Protein AF-A0A3S1ZW08-F1 (afdb_monomer)

Sequence (256 aa):
LYRRLLVAVSGNRTIAATFAILFILAFLVIPIALAGTYAINEVREWVAWAIETNRHGAVTPHWIATMPVVGEWLNEQWTTNFGHPGGIGELIQLVSGANIGSIYRGVLAAGGSAFGLLLTLLFMMIALFFAYRDGEHFAGQVDRLGERILPARWERISRVVPATISSTVTGMTVIAIGEGLVLGIAYWLAGVPSPVTLGALTGVMALIPGGAPLSFTLVSIYLAASGSPMAGLALFLWGSVELFIVDKTLRPKLVG

Structure (mmCIF, N/CA/C/O backbone):
data_AF-A0A3S1ZW08-F1
#
_entry.id   AF-A0A3S1ZW08-F1
#
loop_
_atom_site.group_PDB
_atom_site.id
_atom_site.type_symbol
_atom_site.label_atom_id
_atom_site.label_alt_id
_atom_site.label_comp_id
_atom_site.label_asym_id
_atom_site.label_entity_id
_atom_site.label_seq_id
_atom_site.pdbx_PDB_ins_code
_atom_site.Cartn_x
_atom_site.Cartn_y
_atom_site.Cartn_z
_atom_site.occupancy
_atom_site.B_iso_or_equiv
_atom_site.auth_seq_id
_atom_site.auth_comp_id
_atom_site.auth_asym_id
_atom_site.auth_atom_id
_atom_site.pdbx_PDB_model_num
ATOM 1 N N . LEU A 1 1 ? -16.484 -8.507 12.497 1.00 59.38 1 LEU A N 1
ATOM 2 C CA . LEU A 1 1 ? -15.823 -9.834 12.449 1.00 59.38 1 LEU A CA 1
ATOM 3 C C . LEU A 1 1 ? -15.646 -10.453 13.844 1.00 59.38 1 LEU A C 1
ATOM 5 O O . LEU A 1 1 ? -16.227 -11.499 14.093 1.00 59.38 1 LEU A O 1
ATOM 9 N N . TYR A 1 2 ? -14.943 -9.785 14.772 1.00 55.59 2 TYR A N 1
ATOM 10 C CA . TYR A 1 2 ? -14.653 -10.282 16.132 1.00 55.59 2 TYR A CA 1
ATOM 11 C C . TYR A 1 2 ? -15.888 -10.753 16.926 1.00 55.59 2 TYR A C 1
ATOM 13 O O . TYR A 1 2 ? -15.899 -11.878 17.406 1.00 55.59 2 TYR A O 1
ATOM 21 N N . ARG A 1 3 ? -16.983 -9.974 16.981 1.00 59.75 3 ARG A N 1
ATOM 22 C CA . ARG A 1 3 ? -18.232 -10.412 17.648 1.00 59.75 3 ARG A CA 1
ATOM 23 C C . ARG A 1 3 ? -18.846 -11.684 17.042 1.00 59.75 3 ARG A C 1
ATOM 25 O O . ARG A 1 3 ? -19.391 -12.492 17.780 1.00 59.75 3 ARG A O 1
ATOM 32 N N . ARG A 1 4 ? -18.730 -11.895 15.722 1.00 61.28 4 ARG A N 1
ATOM 33 C CA . ARG A 1 4 ? -19.201 -13.130 15.061 1.00 61.28 4 ARG A CA 1
ATOM 34 C C . ARG A 1 4 ? -18.287 -14.320 15.384 1.00 61.28 4 ARG A C 1
ATOM 36 O O . ARG A 1 4 ? -18.792 -15.400 15.659 1.00 61.28 4 ARG A O 1
ATOM 43 N N . LEU A 1 5 ? -16.969 -14.102 15.427 1.00 58.94 5 LEU A N 1
ATOM 44 C CA . LEU A 1 5 ? -15.986 -15.093 15.891 1.00 58.94 5 LEU A CA 1
ATOM 45 C C . LEU A 1 5 ? -16.187 -15.459 17.369 1.00 58.94 5 LEU A C 1
ATOM 47 O O . LEU A 1 5 ? -16.081 -16.620 17.733 1.00 58.94 5 LEU A O 1
ATOM 51 N N . LEU A 1 6 ? -16.536 -14.496 18.220 1.00 63.28 6 LEU A N 1
ATOM 52 C CA . LEU A 1 6 ? -16.768 -14.718 19.648 1.00 63.28 6 LEU A CA 1
ATOM 53 C C . LEU A 1 6 ? -18.013 -15.580 19.908 1.00 63.28 6 LEU A C 1
ATOM 55 O O . LEU A 1 6 ? -17.988 -16.439 20.787 1.00 63.28 6 LEU A O 1
ATOM 59 N N . VAL A 1 7 ? -19.065 -15.402 19.104 1.00 66.75 7 VAL A N 1
ATOM 60 C CA . VAL A 1 7 ? -20.246 -16.282 19.106 1.00 66.75 7 VAL A CA 1
ATOM 61 C C . VAL A 1 7 ? -19.893 -17.675 18.572 1.00 66.75 7 VAL A C 1
ATOM 63 O O . VAL A 1 7 ? -20.302 -18.670 19.163 1.00 66.75 7 VAL A O 1
ATOM 66 N N . ALA A 1 8 ? -19.083 -17.762 17.511 1.00 62.53 8 ALA A N 1
ATOM 67 C CA . ALA A 1 8 ? -18.651 -19.036 16.930 1.00 62.53 8 ALA A CA 1
ATOM 68 C C . ALA A 1 8 ? -17.729 -19.854 17.855 1.00 62.53 8 ALA A C 1
ATOM 70 O O . ALA A 1 8 ? -17.726 -21.078 17.786 1.00 62.53 8 ALA A O 1
ATOM 71 N N . VAL A 1 9 ? -16.973 -19.193 18.738 1.00 67.31 9 VAL A N 1
ATOM 72 C CA . VAL A 1 9 ? -16.054 -19.833 19.696 1.00 67.31 9 VAL A CA 1
ATOM 73 C C . VAL A 1 9 ? -16.658 -19.896 21.108 1.00 67.31 9 VAL A C 1
ATOM 75 O O . VAL A 1 9 ? -15.954 -19.943 22.120 1.00 67.31 9 VAL A O 1
ATOM 78 N N . SER A 1 10 ? -17.992 -19.926 21.210 1.00 58.47 10 SER A N 1
ATOM 79 C CA . SER A 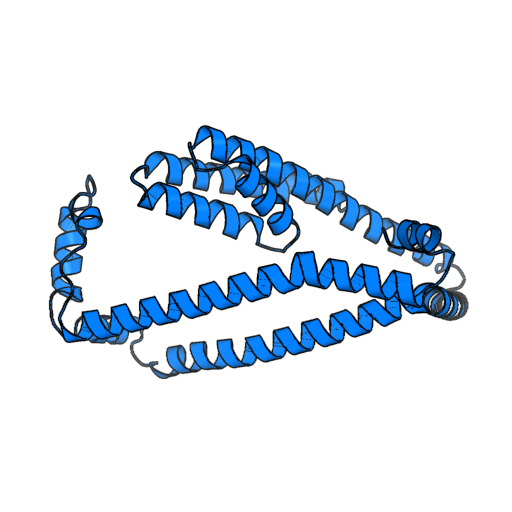1 10 ? -18.712 -20.172 22.474 1.00 58.47 10 SER A CA 1
ATOM 80 C C . SER A 1 10 ? -18.319 -19.216 23.621 1.00 58.47 10 SER A C 1
ATOM 82 O O . SER A 1 10 ? -18.318 -19.588 24.790 1.00 58.47 10 SER A O 1
ATOM 84 N N . GLY A 1 11 ? -17.965 -17.967 23.296 1.00 64.12 11 GLY A N 1
ATOM 85 C CA . GLY A 1 11 ? -17.645 -16.923 24.276 1.00 64.12 11 GLY A CA 1
ATOM 86 C C . GLY A 1 11 ? -16.206 -16.916 24.807 1.00 64.12 11 GLY A C 1
ATOM 87 O O . GLY A 1 11 ? -15.871 -16.039 25.607 1.00 64.12 11 GLY A O 1
ATOM 88 N N . ASN A 1 12 ? -15.323 -17.821 24.360 1.00 70.56 12 ASN A N 1
ATOM 89 C CA . ASN A 1 12 ? -13.926 -17.815 24.802 1.00 70.56 12 ASN A CA 1
ATOM 90 C C . ASN A 1 12 ? -13.117 -16.708 24.097 1.00 70.56 12 ASN A C 1
ATOM 92 O O . ASN A 1 12 ? -12.644 -16.850 22.965 1.00 70.56 12 ASN A O 1
ATOM 96 N N . ARG A 1 13 ? -12.948 -15.589 24.811 1.00 69.88 13 ARG A N 1
ATOM 97 C CA . ARG A 1 13 ? -12.300 -14.356 24.333 1.00 69.88 13 ARG A CA 1
ATOM 98 C C . ARG A 1 13 ? -10.856 -14.562 23.886 1.00 69.88 13 ARG A C 1
ATOM 100 O O . ARG A 1 13 ? -10.423 -13.916 22.935 1.00 69.88 13 ARG A O 1
ATOM 107 N N . THR A 1 14 ? -10.118 -15.454 24.547 1.00 71.44 14 THR A N 1
ATOM 108 C CA . THR A 1 14 ? -8.704 -15.700 24.237 1.00 71.44 14 THR A CA 1
ATOM 109 C C . THR A 1 14 ? -8.559 -16.371 22.878 1.00 71.44 14 THR A C 1
ATOM 111 O O . THR A 1 14 ? -7.773 -15.913 22.057 1.00 71.44 14 THR A 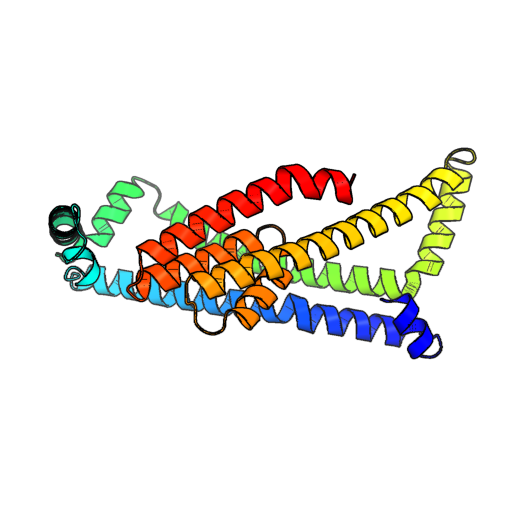O 1
ATOM 114 N N . ILE A 1 15 ? -9.384 -17.382 22.597 1.00 72.06 15 ILE A N 1
ATOM 115 C CA . ILE A 1 15 ? -9.340 -18.109 21.325 1.00 72.06 15 ILE A CA 1
ATOM 116 C C . ILE A 1 15 ? -9.809 -17.204 20.174 1.00 72.06 15 ILE A C 1
ATOM 118 O O . ILE A 1 15 ? -9.165 -17.157 19.127 1.00 72.06 15 ILE A O 1
ATOM 122 N N . ALA A 1 16 ? -10.873 -16.417 20.376 1.00 72.81 16 ALA A N 1
ATOM 123 C CA . ALA A 1 16 ? -11.344 -15.460 19.372 1.00 72.81 16 ALA A CA 1
ATOM 124 C C . ALA A 1 16 ? -10.290 -14.384 19.036 1.00 72.81 16 ALA A C 1
ATOM 126 O O . ALA A 1 16 ? -10.107 -14.049 17.864 1.00 72.81 16 ALA A O 1
ATOM 127 N N . ALA A 1 17 ? -9.573 -13.865 20.041 1.00 73.19 17 ALA A N 1
ATOM 128 C CA . ALA A 1 17 ? -8.489 -12.904 19.838 1.00 73.19 17 ALA A CA 1
ATOM 129 C C . ALA A 1 17 ? -7.287 -13.536 19.113 1.00 73.19 17 ALA A C 1
ATOM 131 O O . ALA A 1 17 ? -6.748 -12.929 18.188 1.00 73.19 17 ALA A O 1
ATOM 132 N N . THR A 1 18 ? -6.909 -14.772 19.461 1.00 75.56 18 THR A N 1
ATOM 133 C CA . THR A 1 18 ? -5.837 -15.506 18.772 1.00 75.56 18 THR A CA 1
ATOM 134 C C . THR A 1 18 ? -6.166 -15.735 17.298 1.00 75.56 18 THR A C 1
ATOM 136 O O . THR A 1 18 ? -5.328 -15.443 16.450 1.00 75.56 18 THR A O 1
ATOM 139 N N . PHE A 1 19 ? -7.382 -16.181 16.959 1.00 78.81 19 PHE A N 1
ATOM 140 C CA . PHE A 1 19 ? -7.783 -16.350 15.555 1.00 78.81 19 PHE A CA 1
ATOM 141 C C . PHE A 1 19 ? -7.812 -15.028 14.784 1.00 78.81 19 PHE A C 1
ATOM 143 O O . PHE A 1 19 ? -7.378 -14.990 13.635 1.00 78.81 19 PHE A O 1
ATOM 150 N N . ALA A 1 20 ? -8.282 -13.939 15.401 1.00 74.81 20 ALA A N 1
ATOM 151 C CA . ALA A 1 20 ? -8.279 -12.622 14.766 1.00 74.81 20 ALA A CA 1
ATOM 152 C C . ALA A 1 20 ? -6.852 -12.144 14.448 1.00 74.81 20 ALA A C 1
ATOM 154 O O . ALA A 1 20 ? -6.602 -11.630 13.361 1.00 74.81 20 ALA A O 1
ATOM 155 N N . ILE A 1 21 ? -5.904 -12.365 15.360 1.00 78.50 21 ILE A N 1
ATOM 156 C CA . ILE A 1 21 ? -4.491 -12.041 15.132 1.00 78.50 21 ILE A CA 1
ATOM 157 C C . ILE A 1 21 ? -3.873 -12.937 14.078 1.00 78.50 21 ILE A C 1
ATOM 159 O O . ILE A 1 21 ? -3.162 -12.440 13.214 1.00 78.50 21 ILE A O 1
ATOM 163 N N . LEU A 1 22 ? -4.149 -14.238 14.121 1.00 79.25 22 LEU A N 1
ATOM 164 C CA . LEU A 1 22 ? -3.610 -15.185 13.152 1.00 79.25 22 LEU A CA 1
ATOM 165 C C . LEU A 1 22 ? -4.104 -14.855 11.739 1.00 79.25 22 LEU A C 1
ATOM 167 O O . LEU A 1 22 ? -3.328 -14.908 10.790 1.00 79.25 22 LEU A O 1
ATOM 171 N N . PHE A 1 23 ? -5.356 -14.411 11.613 1.00 79.56 23 PHE A N 1
ATOM 172 C CA . PHE A 1 23 ? -5.900 -13.885 10.365 1.00 79.56 23 PHE A CA 1
ATOM 173 C C . PHE A 1 23 ? -5.148 -12.634 9.887 1.00 79.56 23 PHE A C 1
ATOM 175 O O . PHE A 1 23 ? -4.754 -12.579 8.727 1.00 79.56 23 PHE A O 1
ATOM 182 N N . ILE A 1 24 ? -4.889 -11.659 10.766 1.00 76.25 24 ILE A N 1
ATOM 183 C CA . ILE A 1 24 ? -4.112 -10.453 10.420 1.00 76.25 24 ILE A CA 1
ATOM 184 C C . ILE A 1 24 ? -2.674 -10.818 10.024 1.00 76.25 24 ILE A C 1
ATOM 186 O O . ILE A 1 24 ? -2.155 -10.306 9.035 1.00 76.25 24 ILE A O 1
ATOM 190 N N . LEU A 1 25 ? -2.034 -11.731 10.754 1.00 76.50 25 LEU A N 1
ATOM 191 C CA . LEU A 1 25 ? -0.704 -12.242 10.427 1.00 76.50 25 LEU A CA 1
ATOM 192 C C . LEU A 1 25 ? -0.684 -12.860 9.027 1.00 76.50 25 LEU A C 1
ATOM 194 O O . LEU A 1 25 ? 0.160 -12.496 8.212 1.00 76.50 25 LEU A O 1
ATOM 198 N N . ALA A 1 26 ? -1.642 -13.740 8.734 1.00 77.00 26 ALA A N 1
ATOM 199 C CA . ALA A 1 26 ? -1.717 -14.447 7.464 1.00 77.00 26 ALA A CA 1
ATOM 200 C C . ALA A 1 26 ? -2.052 -13.534 6.276 1.00 77.00 26 ALA A C 1
ATOM 202 O O . ALA A 1 26 ? -1.426 -13.655 5.228 1.00 77.00 26 ALA A O 1
ATOM 203 N N . PHE A 1 27 ? -3.018 -12.624 6.427 1.00 72.38 27 PHE A N 1
ATOM 204 C CA . PHE A 1 27 ? -3.518 -11.803 5.317 1.00 72.38 27 PHE A CA 1
ATOM 205 C C . PHE A 1 27 ? -2.778 -10.482 5.119 1.00 72.38 27 PHE A C 1
ATOM 207 O O . PHE A 1 27 ? -2.804 -9.949 4.014 1.00 72.38 27 PHE A O 1
ATOM 214 N N . LEU A 1 28 ? -2.140 -9.937 6.157 1.00 70.19 28 LEU A N 1
ATOM 215 C CA . LEU A 1 28 ? -1.478 -8.635 6.082 1.00 70.19 28 LEU A CA 1
ATOM 216 C C . LEU A 1 28 ? 0.034 -8.761 6.259 1.00 70.19 28 LEU A C 1
ATOM 218 O O . LEU A 1 28 ? 0.797 -8.336 5.396 1.00 70.19 28 LEU A O 1
ATOM 222 N N . VAL A 1 29 ? 0.482 -9.365 7.361 1.00 73.75 29 VAL A N 1
ATOM 223 C CA . VAL A 1 29 ? 1.906 -9.342 7.729 1.00 73.75 29 VAL A CA 1
ATOM 224 C C . VAL A 1 29 ? 2.744 -10.216 6.800 1.00 73.75 29 VAL A C 1
ATOM 226 O O . VAL A 1 29 ? 3.780 -9.762 6.322 1.00 73.75 29 VAL A O 1
ATOM 229 N N . ILE A 1 30 ? 2.302 -11.445 6.513 1.00 76.19 30 ILE A N 1
ATOM 230 C CA . ILE A 1 30 ? 3.047 -12.371 5.650 1.00 76.19 30 ILE A CA 1
ATOM 231 C C . ILE A 1 30 ? 3.205 -11.816 4.222 1.00 76.19 30 ILE A C 1
ATOM 233 O O . ILE A 1 30 ? 4.344 -11.768 3.756 1.00 76.19 30 ILE A O 1
ATOM 237 N N . PRO A 1 31 ? 2.149 -11.341 3.527 1.00 69.50 31 PRO A N 1
ATOM 238 C CA . PRO A 1 31 ? 2.300 -10.782 2.183 1.00 69.50 31 PRO A CA 1
ATOM 239 C C . PRO A 1 31 ? 3.227 -9.567 2.136 1.00 69.50 31 PRO A C 1
ATOM 241 O O . PRO A 1 31 ? 4.053 -9.473 1.232 1.00 69.50 31 PRO A O 1
ATOM 244 N N . ILE A 1 32 ? 3.145 -8.669 3.125 1.00 70.06 32 ILE A N 1
ATOM 245 C CA . ILE A 1 32 ? 4.031 -7.498 3.211 1.00 70.06 32 ILE A CA 1
ATOM 246 C C . ILE A 1 32 ? 5.478 -7.930 3.457 1.00 70.06 32 ILE A C 1
ATOM 248 O O . ILE A 1 32 ? 6.388 -7.408 2.817 1.00 70.06 32 ILE A O 1
ATOM 252 N N . ALA A 1 33 ? 5.708 -8.891 4.355 1.00 72.56 33 ALA A N 1
ATOM 253 C CA . ALA A 1 33 ? 7.044 -9.409 4.626 1.00 72.56 33 ALA A CA 1
ATOM 254 C C . ALA A 1 33 ? 7.646 -10.073 3.380 1.00 72.56 33 ALA A C 1
ATOM 256 O O . ALA A 1 33 ? 8.786 -9.781 3.029 1.00 72.56 33 ALA A O 1
ATOM 257 N N . LEU A 1 34 ? 6.866 -10.897 2.671 1.00 71.19 34 LEU A N 1
ATOM 258 C CA . LEU A 1 34 ? 7.280 -11.506 1.408 1.00 71.19 34 LEU A CA 1
ATOM 259 C C . LEU A 1 34 ? 7.605 -10.436 0.362 1.00 71.19 34 LEU A C 1
ATOM 261 O O . LEU A 1 34 ? 8.709 -10.441 -0.177 1.00 71.19 34 LEU A O 1
ATOM 265 N N . ALA A 1 35 ? 6.704 -9.479 0.125 1.00 65.62 35 ALA A N 1
ATOM 266 C CA . ALA A 1 35 ? 6.941 -8.371 -0.800 1.00 65.62 35 ALA A CA 1
ATOM 267 C C . ALA A 1 35 ? 8.211 -7.583 -0.438 1.00 65.62 35 ALA A C 1
ATOM 269 O O . ALA A 1 35 ? 9.010 -7.264 -1.315 1.00 65.62 35 ALA A O 1
ATOM 270 N N . GLY A 1 36 ? 8.444 -7.342 0.855 1.00 67.94 36 GLY A N 1
ATOM 271 C CA . GLY A 1 36 ? 9.671 -6.732 1.359 1.00 67.94 36 GLY A CA 1
ATOM 272 C C . GLY A 1 36 ? 10.917 -7.560 1.040 1.00 67.94 36 GLY A C 1
ATOM 273 O O . GLY A 1 36 ? 11.910 -7.007 0.575 1.00 67.94 36 GLY A O 1
ATOM 274 N N . THR A 1 37 ? 10.873 -8.885 1.224 1.00 72.88 37 THR A N 1
ATOM 275 C CA . THR A 1 37 ? 11.999 -9.762 0.855 1.00 72.88 37 THR A CA 1
ATOM 276 C C . THR A 1 37 ? 12.265 -9.772 -0.648 1.00 72.88 37 THR A C 1
ATOM 278 O O . THR A 1 37 ? 13.425 -9.680 -1.044 1.00 72.88 37 THR A O 1
ATOM 281 N N . TYR A 1 38 ? 11.220 -9.804 -1.483 1.00 70.00 38 TYR A N 1
ATOM 282 C CA . TYR A 1 38 ? 11.359 -9.698 -2.936 1.00 70.00 38 TYR A CA 1
ATOM 283 C C . TYR A 1 38 ? 11.986 -8.363 -3.334 1.00 70.00 38 TYR A C 1
ATOM 285 O O . TYR A 1 38 ? 12.967 -8.359 -4.064 1.00 70.00 38 TYR A O 1
ATOM 293 N N . ALA A 1 39 ? 11.504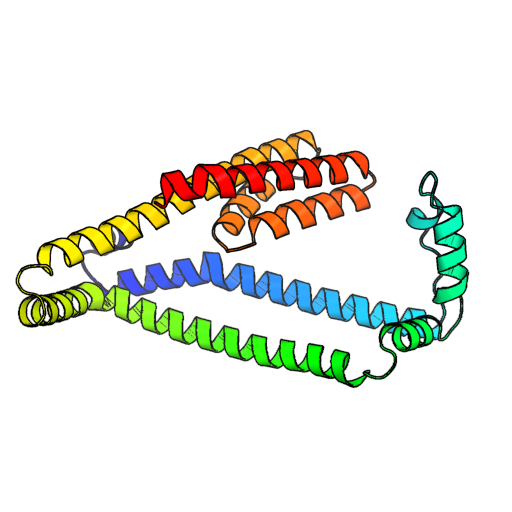 -7.247 -2.783 1.00 70.00 39 ALA A N 1
ATOM 294 C CA . ALA A 1 39 ? 12.067 -5.927 -3.054 1.00 70.00 39 ALA A CA 1
ATOM 295 C C . ALA A 1 39 ? 13.545 -5.822 -2.638 1.00 70.00 39 ALA A C 1
ATOM 297 O O . ALA A 1 39 ? 14.354 -5.255 -3.365 1.00 70.00 39 ALA A O 1
ATOM 298 N N . ILE A 1 40 ? 13.925 -6.388 -1.486 1.00 73.19 40 ILE A N 1
ATOM 299 C CA . ILE A 1 40 ? 15.325 -6.404 -1.036 1.00 73.19 40 ILE A CA 1
ATOM 300 C C . ILE A 1 40 ? 16.199 -7.234 -1.982 1.00 73.19 40 ILE A C 1
ATOM 302 O O . ILE A 1 40 ? 17.322 -6.825 -2.283 1.00 73.19 40 ILE A O 1
ATOM 306 N N . ASN A 1 41 ? 15.714 -8.393 -2.427 1.00 74.38 41 ASN A N 1
ATOM 307 C CA . ASN A 1 41 ? 16.445 -9.245 -3.364 1.00 74.38 41 ASN A CA 1
ATOM 308 C C . ASN A 1 41 ? 16.606 -8.559 -4.725 1.00 74.38 41 ASN A C 1
ATOM 310 O O . ASN A 1 41 ? 17.719 -8.506 -5.237 1.00 74.38 41 ASN A O 1
ATOM 314 N N . GLU A 1 42 ? 15.543 -7.937 -5.231 1.00 71.56 42 GLU A N 1
ATOM 315 C CA . GLU A 1 42 ? 15.557 -7.150 -6.464 1.00 71.56 42 GLU A CA 1
ATOM 316 C C . GLU A 1 42 ? 16.601 -6.026 -6.378 1.00 71.56 42 GLU A C 1
ATOM 318 O O . GLU A 1 42 ? 17.486 -5.917 -7.218 1.00 71.56 42 GLU A O 1
ATOM 323 N N . VAL A 1 43 ? 16.605 -5.245 -5.292 1.00 73.00 43 VAL A N 1
ATOM 324 C CA . VAL A 1 43 ? 17.613 -4.192 -5.085 1.00 73.00 43 VAL A CA 1
ATOM 325 C C . VAL A 1 43 ? 19.035 -4.762 -5.075 1.00 73.00 43 VAL A C 1
ATOM 327 O O . VAL A 1 43 ? 19.943 -4.138 -5.621 1.00 73.00 43 VAL A O 1
ATOM 330 N N . ARG A 1 44 ? 19.261 -5.945 -4.485 1.00 74.94 44 ARG A N 1
ATOM 331 C CA . ARG A 1 44 ? 20.582 -6.599 -4.516 1.00 74.94 44 ARG A CA 1
ATOM 332 C C . ARG A 1 44 ? 20.990 -6.982 -5.935 1.00 74.94 44 ARG A C 1
ATOM 334 O O . ARG A 1 44 ? 22.146 -6.760 -6.285 1.00 74.94 44 ARG A O 1
ATOM 341 N N . GLU A 1 45 ? 20.073 -7.519 -6.735 1.00 78.38 45 GLU A N 1
ATOM 342 C CA . GLU A 1 45 ? 20.325 -7.852 -8.141 1.00 78.38 45 GLU A CA 1
ATOM 343 C C . GLU A 1 45 ? 20.639 -6.601 -8.964 1.00 78.38 45 GLU A C 1
ATOM 345 O O . GLU A 1 45 ? 21.618 -6.586 -9.707 1.00 78.38 45 GLU A O 1
ATOM 350 N N . TRP A 1 46 ? 19.897 -5.514 -8.758 1.00 73.62 46 TRP A N 1
ATOM 351 C CA . TRP A 1 46 ? 20.132 -4.238 -9.435 1.00 73.62 46 TRP A CA 1
ATOM 352 C C . TRP A 1 46 ? 21.476 -3.620 -9.048 1.00 73.62 46 TRP A C 1
ATOM 354 O O . TRP A 1 46 ? 22.198 -3.112 -9.904 1.00 73.62 46 TRP A O 1
ATOM 364 N N . VAL A 1 47 ? 21.853 -3.692 -7.768 1.00 74.94 47 VAL A N 1
ATOM 365 C CA . VAL A 1 47 ? 23.170 -3.239 -7.295 1.00 74.94 47 VAL A CA 1
ATOM 366 C C . VAL A 1 47 ? 24.284 -4.109 -7.878 1.00 74.94 47 VAL A C 1
ATOM 368 O O . VAL A 1 47 ? 25.302 -3.573 -8.312 1.00 74.94 47 VAL A O 1
ATOM 371 N N . ALA A 1 48 ? 24.105 -5.431 -7.931 1.00 78.44 48 ALA A N 1
ATOM 372 C CA . ALA A 1 48 ? 25.074 -6.338 -8.541 1.00 78.44 48 ALA A CA 1
ATOM 373 C C . ALA A 1 48 ? 25.241 -6.052 -10.041 1.00 78.44 48 ALA A C 1
ATOM 375 O O . ALA A 1 48 ? 26.369 -5.908 -10.510 1.00 78.44 48 ALA A O 1
ATOM 376 N N . TRP A 1 49 ? 24.134 -5.877 -10.766 1.00 78.88 49 TRP A N 1
ATOM 377 C CA . TRP A 1 49 ? 24.132 -5.475 -12.171 1.00 78.88 49 TRP A CA 1
ATOM 378 C C . TRP A 1 49 ? 24.821 -4.125 -12.382 1.00 78.88 49 TRP A C 1
ATOM 380 O O . TRP A 1 49 ? 25.624 -3.987 -13.302 1.00 78.88 49 TRP A O 1
ATOM 390 N N . ALA A 1 50 ? 24.571 -3.142 -11.514 1.00 72.94 50 ALA A N 1
ATOM 391 C CA . ALA A 1 50 ? 25.208 -1.833 -11.598 1.00 72.94 50 ALA A CA 1
ATOM 392 C C . ALA A 1 50 ? 26.725 -1.917 -11.365 1.00 72.94 50 ALA A C 1
ATOM 394 O O . ALA A 1 50 ? 27.494 -1.277 -12.077 1.00 72.94 50 ALA A O 1
ATOM 395 N N . ILE A 1 51 ? 27.183 -2.727 -10.404 1.00 74.75 51 ILE A N 1
ATOM 396 C CA . ILE A 1 51 ? 28.618 -2.942 -10.158 1.00 74.75 51 ILE A CA 1
ATOM 397 C C . ILE A 1 51 ? 29.272 -3.647 -11.352 1.00 74.75 51 ILE A C 1
ATOM 399 O O . ILE A 1 51 ? 30.360 -3.252 -11.770 1.00 74.75 51 ILE A O 1
ATOM 403 N N . GLU A 1 52 ? 28.616 -4.665 -11.906 1.00 77.88 52 GLU A N 1
ATOM 404 C CA . GLU A 1 52 ? 29.128 -5.440 -13.037 1.00 77.88 52 GLU A CA 1
ATOM 405 C C . GLU A 1 52 ? 29.194 -4.601 -14.318 1.00 77.88 52 GLU A C 1
ATOM 407 O O . GLU A 1 52 ? 30.223 -4.561 -14.996 1.00 77.88 52 GLU A O 1
ATOM 412 N N . THR A 1 53 ? 28.140 -3.830 -14.579 1.00 76.00 53 THR A N 1
ATOM 413 C CA . THR A 1 53 ? 28.074 -2.853 -15.670 1.00 76.00 53 THR A CA 1
ATOM 414 C C . THR A 1 53 ? 29.140 -1.774 -15.514 1.00 76.00 53 THR A C 1
ATOM 416 O O . THR A 1 53 ? 29.776 -1.388 -16.487 1.00 76.00 53 THR A O 1
ATOM 419 N N . ASN A 1 54 ? 29.411 -1.316 -14.290 1.00 75.88 54 ASN A N 1
ATOM 420 C CA . ASN A 1 54 ? 30.473 -0.343 -14.053 1.00 75.88 54 ASN A CA 1
ATOM 421 C C . ASN A 1 54 ? 31.875 -0.916 -14.328 1.00 75.88 54 ASN A C 1
ATOM 423 O O . ASN A 1 54 ? 32.791 -0.158 -14.637 1.00 75.88 54 ASN A O 1
ATOM 427 N N . ARG A 1 55 ? 32.066 -2.235 -14.201 1.00 71.06 55 ARG A N 1
ATOM 428 C CA . ARG A 1 55 ? 33.355 -2.897 -14.457 1.00 71.06 55 ARG A CA 1
ATOM 429 C C . ARG A 1 55 ? 33.601 -3.163 -15.937 1.00 71.06 55 ARG A C 1
ATOM 431 O O . ARG A 1 55 ? 34.725 -2.973 -16.389 1.00 71.06 55 ARG A O 1
ATOM 438 N N . HIS A 1 56 ? 32.577 -3.587 -16.672 1.00 70.38 56 HIS A N 1
ATOM 439 C CA . HIS A 1 56 ? 32.729 -4.057 -18.053 1.00 70.38 56 HIS A CA 1
ATOM 440 C C . HIS A 1 56 ? 32.146 -3.104 -19.109 1.00 70.38 56 HIS A C 1
ATOM 442 O O . HIS A 1 56 ? 32.427 -3.277 -20.293 1.00 70.38 56 HIS A O 1
ATOM 448 N N . GLY A 1 57 ? 31.381 -2.088 -18.697 1.00 66.12 57 GLY A N 1
ATOM 449 C CA . GLY A 1 57 ? 30.496 -1.329 -19.583 1.00 66.12 57 GLY A CA 1
ATOM 450 C C . GLY A 1 57 ? 29.253 -2.151 -19.955 1.00 66.12 57 GLY A C 1
ATOM 451 O O . GLY A 1 57 ? 29.298 -3.381 -19.994 1.00 66.12 57 GLY A O 1
ATOM 452 N N . ALA A 1 58 ? 28.123 -1.493 -20.221 1.00 73.69 58 ALA A N 1
ATOM 453 C CA . ALA A 1 58 ? 26.922 -2.152 -20.741 1.00 73.69 58 ALA A CA 1
ATOM 454 C C . ALA A 1 58 ? 26.632 -1.698 -22.166 1.00 73.69 58 ALA A C 1
ATOM 456 O O . ALA A 1 58 ? 26.509 -0.507 -22.449 1.00 73.69 58 ALA A O 1
ATOM 457 N N . VAL A 1 59 ? 26.422 -2.676 -23.044 1.00 71.94 59 VAL A N 1
ATOM 458 C CA . VAL A 1 59 ? 25.788 -2.445 -24.342 1.00 71.94 59 VAL A CA 1
ATOM 459 C C . VAL A 1 59 ? 24.340 -2.010 -24.142 1.00 71.94 59 VAL A C 1
ATOM 461 O O . VAL A 1 59 ? 23.646 -2.517 -23.257 1.00 71.94 59 VAL A O 1
ATOM 464 N N . THR A 1 60 ? 23.880 -1.070 -24.966 1.00 70.50 60 THR A N 1
ATOM 465 C CA . THR A 1 60 ? 22.505 -0.573 -24.911 1.00 70.50 60 THR A CA 1
ATOM 466 C C . THR A 1 60 ? 21.517 -1.729 -25.083 1.00 70.50 60 THR A C 1
ATOM 468 O O . THR A 1 60 ? 21.574 -2.440 -26.094 1.00 70.50 60 THR A O 1
ATOM 471 N N . PRO A 1 61 ? 20.590 -1.935 -24.130 1.00 75.56 61 PRO A N 1
ATOM 472 C CA . PRO A 1 61 ? 19.534 -2.921 -24.277 1.00 75.56 61 PRO A CA 1
ATOM 473 C C . PRO A 1 61 ? 18.737 -2.695 -25.563 1.00 75.56 61 PRO A C 1
ATOM 475 O O . PRO A 1 61 ? 18.344 -1.571 -25.878 1.00 75.56 61 PRO A O 1
ATOM 478 N N . HIS A 1 62 ? 18.450 -3.776 -26.288 1.00 70.50 62 HIS A N 1
ATOM 479 C CA . HIS A 1 62 ? 17.827 -3.695 -27.613 1.00 70.50 62 HIS A CA 1
ATOM 480 C C . HIS A 1 62 ? 16.483 -2.947 -27.594 1.00 70.50 62 HIS A C 1
ATOM 482 O O . HIS A 1 62 ? 16.200 -2.179 -28.505 1.00 70.50 62 HIS A O 1
ATOM 488 N N . TRP A 1 63 ? 15.705 -3.087 -26.514 1.00 70.56 63 TRP A N 1
ATOM 489 C CA . TRP A 1 63 ? 14.422 -2.401 -26.332 1.00 70.56 63 TRP A CA 1
ATOM 490 C C . TRP A 1 63 ? 14.542 -0.871 -26.244 1.00 70.56 63 TRP A C 1
ATOM 492 O O . TRP A 1 63 ? 13.626 -0.175 -26.675 1.00 70.56 63 TRP A O 1
ATOM 502 N N . ILE A 1 64 ? 15.662 -0.349 -25.724 1.00 70.12 64 ILE A N 1
ATOM 503 C CA . ILE A 1 64 ? 15.947 1.094 -25.670 1.00 70.12 64 ILE A CA 1
ATOM 504 C C . ILE A 1 64 ? 16.277 1.596 -27.073 1.00 70.12 64 ILE A C 1
ATOM 506 O O . ILE A 1 64 ? 15.719 2.595 -27.520 1.00 70.12 64 ILE A O 1
ATOM 510 N N . ALA A 1 65 ? 17.136 0.866 -27.788 1.00 69.25 65 ALA A N 1
ATOM 511 C CA . ALA A 1 65 ? 17.555 1.225 -29.138 1.00 69.25 65 ALA A CA 1
ATOM 512 C C . ALA A 1 65 ? 16.394 1.183 -30.151 1.00 69.25 65 ALA A C 1
ATOM 514 O O . ALA A 1 65 ? 16.364 1.980 -31.084 1.00 69.25 65 ALA A O 1
ATOM 515 N N . THR A 1 66 ? 15.411 0.297 -29.959 1.00 74.75 66 THR A N 1
ATOM 516 C CA . THR A 1 66 ? 14.256 0.151 -30.862 1.00 74.75 66 THR A CA 1
ATOM 517 C C . THR A 1 66 ? 13.082 1.089 -30.557 1.00 74.75 66 THR A C 1
ATOM 519 O O . THR A 1 66 ? 12.035 0.965 -31.194 1.00 74.75 66 THR A O 1
ATOM 522 N N . MET A 1 67 ? 13.191 2.006 -29.585 1.00 71.56 67 MET A N 1
ATOM 523 C CA . MET A 1 67 ? 12.086 2.923 -29.281 1.00 71.56 67 MET A CA 1
ATOM 524 C C . MET A 1 67 ? 11.823 3.901 -30.437 1.00 71.56 67 MET A C 1
ATOM 526 O O . MET A 1 67 ? 12.746 4.591 -30.878 1.00 71.56 67 MET A O 1
ATOM 530 N N 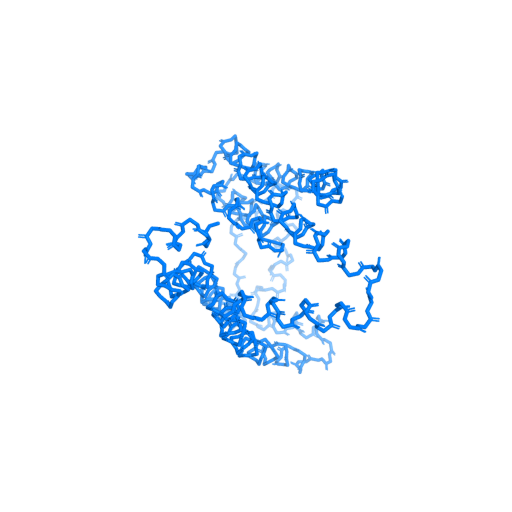. PRO A 1 68 ? 10.565 4.044 -30.895 1.00 58.81 68 PRO A N 1
ATOM 531 C CA . PRO A 1 68 ? 10.231 5.032 -31.911 1.00 58.81 68 PRO A CA 1
ATOM 532 C C . PRO A 1 68 ? 10.474 6.451 -31.377 1.00 58.81 68 PRO A C 1
ATOM 534 O O . PRO A 1 68 ? 10.190 6.746 -30.217 1.00 58.81 68 PRO A O 1
ATOM 537 N N . VAL A 1 69 ? 10.987 7.337 -32.237 1.00 69.62 69 VAL A N 1
ATOM 538 C CA . VAL A 1 69 ? 11.280 8.767 -31.983 1.00 69.62 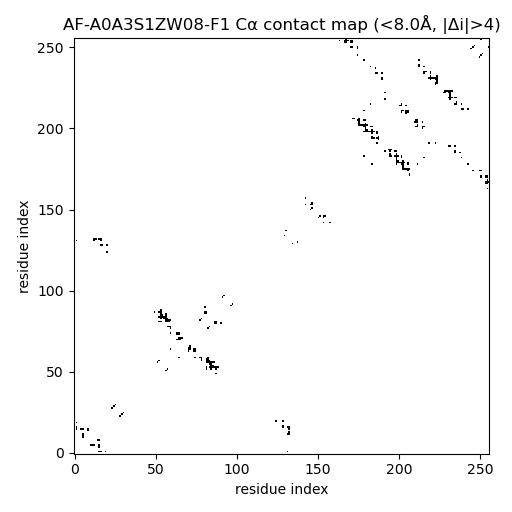69 VAL A CA 1
ATOM 539 C C . VAL A 1 69 ? 12.481 9.045 -31.067 1.00 69.62 69 VAL A C 1
ATOM 541 O O . VAL A 1 69 ? 13.213 9.993 -31.331 1.00 69.62 69 VAL A O 1
ATOM 544 N N . VAL A 1 70 ? 12.723 8.242 -30.027 1.00 76.25 70 VAL A N 1
ATOM 545 C CA . VAL A 1 70 ? 13.735 8.550 -28.990 1.00 76.25 70 VAL A CA 1
ATOM 546 C C . VAL A 1 70 ? 14.866 7.516 -28.907 1.00 76.25 70 VAL A C 1
ATOM 548 O O . VAL A 1 70 ? 15.851 7.749 -28.210 1.00 76.25 70 VAL A O 1
ATOM 551 N N . GLY A 1 71 ? 14.751 6.385 -29.612 1.00 73.81 71 GLY A N 1
ATOM 552 C CA . GLY A 1 71 ? 15.662 5.245 -29.475 1.00 73.81 71 GLY A CA 1
ATOM 553 C C . GLY A 1 71 ? 17.113 5.541 -29.851 1.00 73.81 71 GLY A C 1
ATOM 554 O O . GLY A 1 71 ? 18.013 5.154 -29.112 1.00 73.81 71 GLY A O 1
ATOM 555 N N . GLU A 1 72 ? 17.358 6.285 -30.933 1.00 74.12 72 GLU A N 1
ATOM 556 C CA . GLU A 1 72 ? 18.722 6.666 -31.337 1.00 74.12 72 GLU A CA 1
ATOM 557 C C . GLU A 1 72 ? 19.376 7.623 -30.335 1.00 74.12 72 GLU A C 1
ATOM 559 O O . GLU A 1 72 ? 20.507 7.391 -29.914 1.00 74.12 72 GLU A O 1
ATOM 564 N N . TRP A 1 73 ? 18.641 8.642 -29.877 1.00 78.38 73 TRP A N 1
ATOM 565 C CA . TRP A 1 73 ? 19.136 9.584 -28.869 1.00 78.38 73 TRP A CA 1
ATOM 566 C C . TRP A 1 73 ? 19.431 8.880 -27.538 1.00 78.38 73 TRP A C 1
ATOM 568 O O . TRP A 1 73 ? 20.494 9.073 -26.950 1.00 78.38 73 TRP A O 1
ATOM 578 N N . LEU A 1 74 ? 18.524 8.010 -27.079 1.00 74.00 74 LEU A N 1
ATOM 579 C CA . LEU A 1 74 ? 18.732 7.195 -25.880 1.00 74.00 74 LEU A CA 1
ATOM 580 C C . LEU A 1 74 ? 19.923 6.248 -26.041 1.00 74.00 74 LEU A C 1
ATOM 582 O O . LEU A 1 74 ? 20.678 6.064 -25.091 1.00 74.00 74 LEU A O 1
ATOM 586 N N . ASN A 1 75 ? 20.108 5.669 -27.226 1.00 77.19 75 ASN A N 1
ATOM 587 C CA . ASN A 1 75 ? 21.234 4.794 -27.519 1.00 77.19 75 ASN A CA 1
ATOM 588 C C . ASN A 1 75 ? 22.570 5.549 -27.476 1.00 77.19 75 ASN A C 1
ATOM 590 O O . ASN A 1 75 ? 23.519 5.062 -26.865 1.00 77.19 75 ASN A O 1
ATOM 594 N N . GLU A 1 76 ? 22.653 6.750 -28.048 1.00 77.44 76 GLU A N 1
ATOM 595 C CA . GLU A 1 76 ? 23.855 7.586 -27.958 1.00 77.44 76 GLU A CA 1
ATOM 596 C C . GLU A 1 76 ? 24.164 7.999 -26.517 1.00 77.44 76 GLU A C 1
ATOM 598 O O . GLU A 1 76 ? 25.305 7.866 -26.070 1.00 77.44 76 GLU A O 1
ATOM 603 N N . GLN A 1 77 ? 23.156 8.440 -25.757 1.00 75.50 77 GLN A N 1
ATOM 604 C CA . GLN A 1 77 ? 23.335 8.804 -24.348 1.00 75.50 77 GLN A CA 1
ATOM 605 C C . GLN A 1 77 ? 23.736 7.599 -23.491 1.00 75.50 77 GLN A C 1
ATOM 607 O O . GLN A 1 77 ? 24.585 7.719 -22.605 1.00 75.50 77 GLN A O 1
ATOM 612 N N . TRP A 1 78 ? 23.170 6.424 -23.775 1.00 75.12 78 TRP A N 1
ATOM 613 C CA . TRP A 1 78 ? 23.522 5.189 -23.086 1.00 75.12 78 TRP A CA 1
ATOM 614 C C . TRP A 1 78 ? 24.965 4.782 -23.375 1.00 75.12 78 TRP A C 1
ATOM 616 O O . TRP A 1 78 ? 25.730 4.511 -22.456 1.00 75.12 78 TRP A O 1
ATOM 626 N N . THR A 1 79 ? 25.369 4.798 -24.643 1.00 76.44 79 THR A N 1
ATOM 627 C CA . THR A 1 79 ? 26.726 4.415 -25.050 1.00 76.44 79 THR A CA 1
ATOM 628 C C . THR A 1 79 ? 27.769 5.393 -24.504 1.00 76.44 79 THR A C 1
ATOM 630 O O . THR A 1 79 ? 28.830 4.971 -24.054 1.00 76.44 79 THR A O 1
ATOM 633 N N . THR A 1 80 ? 27.447 6.689 -24.473 1.00 74.44 80 THR A N 1
ATOM 634 C CA . THR A 1 80 ? 28.342 7.736 -23.959 1.00 74.44 80 THR A CA 1
ATOM 635 C C . THR A 1 80 ? 28.548 7.628 -22.450 1.00 74.44 80 THR A C 1
ATOM 637 O O . THR A 1 80 ? 29.675 7.768 -21.995 1.00 74.44 80 THR A O 1
ATOM 640 N N . ASN A 1 81 ? 27.495 7.332 -21.678 1.00 69.12 81 ASN A N 1
ATOM 641 C CA . ASN A 1 81 ? 27.564 7.360 -20.212 1.00 69.12 81 ASN A CA 1
ATOM 642 C C . ASN A 1 81 ? 27.737 5.978 -19.557 1.00 69.12 81 ASN A C 1
ATOM 644 O O . ASN A 1 81 ? 28.173 5.892 -18.413 1.00 69.12 81 ASN A O 1
ATOM 648 N N . PHE A 1 82 ? 27.355 4.893 -20.234 1.00 72.56 82 PHE A N 1
ATOM 649 C CA . PHE A 1 82 ? 27.367 3.523 -19.697 1.00 72.56 82 PHE A CA 1
ATOM 650 C C . PHE A 1 82 ? 28.152 2.534 -20.573 1.00 72.56 82 PHE A C 1
ATOM 652 O O . PHE A 1 82 ? 28.354 1.390 -20.165 1.00 72.56 82 PHE A O 1
ATOM 659 N N . GLY A 1 83 ? 28.613 2.952 -21.757 1.00 67.38 83 GLY A N 1
ATOM 660 C CA . GLY A 1 83 ? 29.343 2.099 -22.700 1.00 67.38 83 GLY A CA 1
ATOM 661 C C . GLY A 1 83 ? 30.820 1.880 -22.362 1.00 67.38 83 GLY A C 1
ATOM 662 O O . GLY A 1 83 ? 31.467 1.063 -23.013 1.00 67.38 83 GLY A O 1
ATOM 663 N N . HIS A 1 84 ? 31.363 2.567 -21.351 1.00 71.25 84 HIS A N 1
ATOM 664 C CA . HIS A 1 84 ? 32.744 2.398 -20.898 1.00 71.25 84 HIS A CA 1
ATOM 665 C C . HIS A 1 84 ? 32.828 1.971 -19.421 1.00 71.25 84 HIS A C 1
ATOM 667 O O . HIS A 1 84 ? 31.958 2.325 -18.615 1.00 71.25 84 HIS A O 1
ATOM 673 N N . PRO A 1 85 ? 33.895 1.244 -19.031 1.00 69.88 85 PRO A N 1
ATOM 674 C CA . PRO A 1 85 ? 34.197 0.991 -17.626 1.00 69.88 85 PRO A CA 1
ATOM 675 C C . PRO A 1 85 ? 34.252 2.308 -16.839 1.00 69.88 85 PRO A C 1
ATOM 677 O O . PRO A 1 85 ? 34.858 3.281 -17.286 1.00 69.88 85 PRO A O 1
ATOM 680 N N . GLY A 1 86 ? 33.606 2.354 -15.676 1.00 66.94 86 GLY A N 1
ATOM 681 C CA . GLY A 1 86 ? 33.563 3.532 -14.805 1.00 66.94 86 GLY A CA 1
ATOM 682 C C . GLY A 1 86 ? 32.421 4.527 -15.056 1.00 66.94 86 GLY A C 1
ATOM 683 O O . GLY A 1 86 ? 32.219 5.401 -14.214 1.00 66.94 86 GLY A O 1
ATOM 684 N N . GLY A 1 87 ? 31.637 4.388 -16.133 1.00 70.06 87 GLY A N 1
ATOM 685 C CA . GLY A 1 87 ? 30.585 5.354 -16.492 1.00 70.06 87 GLY A CA 1
ATOM 686 C C . GLY A 1 87 ? 29.455 5.501 -15.458 1.00 70.06 87 GLY A C 1
ATOM 687 O O . GLY A 1 87 ? 29.011 6.609 -15.156 1.00 70.06 87 GLY A O 1
ATOM 688 N N . ILE A 1 88 ? 29.062 4.405 -14.792 1.00 68.38 88 ILE A N 1
ATOM 689 C CA . ILE A 1 88 ? 28.119 4.457 -13.655 1.00 68.38 88 ILE A CA 1
ATOM 690 C C . ILE A 1 88 ? 28.736 5.218 -12.479 1.00 68.38 88 ILE A C 1
ATOM 692 O O . ILE A 1 88 ? 28.051 5.994 -11.813 1.00 68.38 88 ILE A O 1
ATOM 696 N N . GLY A 1 89 ? 30.028 5.009 -12.219 1.00 65.25 89 GLY A N 1
ATOM 697 C CA . GLY A 1 89 ? 30.770 5.728 -11.188 1.00 65.25 89 GLY A CA 1
ATOM 698 C C . GLY A 1 89 ? 30.789 7.237 -11.431 1.00 65.25 89 GLY A C 1
ATOM 699 O O . GLY A 1 89 ? 30.543 7.999 -10.498 1.00 65.25 89 GLY A O 1
ATOM 700 N N . GLU A 1 90 ? 31.011 7.663 -12.673 1.00 69.94 90 GLU A N 1
ATOM 701 C CA . GLU A 1 90 ? 30.998 9.074 -13.076 1.00 69.94 90 GLU A CA 1
ATOM 702 C C . GLU A 1 90 ? 29.601 9.694 -12.979 1.00 69.94 90 GLU A C 1
ATOM 704 O O . GLU A 1 90 ? 29.458 10.780 -12.425 1.00 69.94 90 GLU A O 1
ATOM 709 N N . LEU A 1 91 ? 28.549 8.989 -13.405 1.00 68.00 91 LEU A N 1
ATOM 710 C CA . LEU A 1 91 ? 27.159 9.432 -13.240 1.00 68.00 91 LEU A CA 1
ATOM 711 C C . LEU A 1 91 ? 26.756 9.560 -11.771 1.00 68.00 91 LEU A C 1
ATOM 713 O O . LEU A 1 91 ? 26.129 10.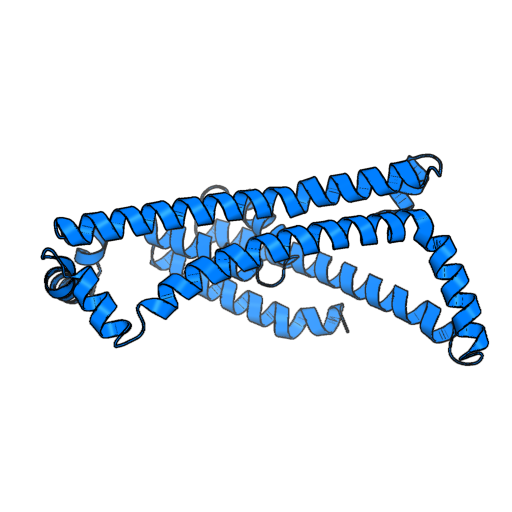543 -11.381 1.00 68.00 91 LEU A O 1
ATOM 717 N N . ILE A 1 92 ? 27.136 8.593 -10.931 1.00 64.81 92 ILE A N 1
ATOM 718 C CA . ILE A 1 92 ? 26.902 8.670 -9.486 1.00 64.81 92 ILE A CA 1
ATOM 719 C C . ILE A 1 92 ? 27.660 9.861 -8.902 1.00 64.81 92 ILE A C 1
ATOM 721 O O . ILE A 1 92 ? 27.104 10.552 -8.054 1.00 64.81 92 ILE A O 1
ATOM 725 N N . GLN A 1 93 ? 28.883 10.149 -9.352 1.00 65.00 93 GLN A N 1
ATOM 726 C CA . GLN A 1 93 ? 29.635 11.330 -8.918 1.00 65.00 93 GLN A CA 1
ATOM 727 C C . GLN A 1 93 ? 29.017 12.642 -9.419 1.00 65.00 93 GLN A C 1
ATOM 729 O O . GLN A 1 93 ? 28.950 13.597 -8.651 1.00 65.00 93 GLN A O 1
ATOM 734 N N . LEU A 1 94 ? 28.503 12.683 -10.648 1.00 65.44 94 LEU A N 1
ATOM 735 C CA . LEU A 1 94 ? 27.863 13.853 -11.252 1.00 65.44 94 LEU A CA 1
ATOM 736 C C . LEU A 1 94 ? 26.512 14.172 -10.593 1.00 65.44 94 LEU A C 1
ATOM 738 O O . LEU A 1 94 ? 26.222 15.326 -10.292 1.00 65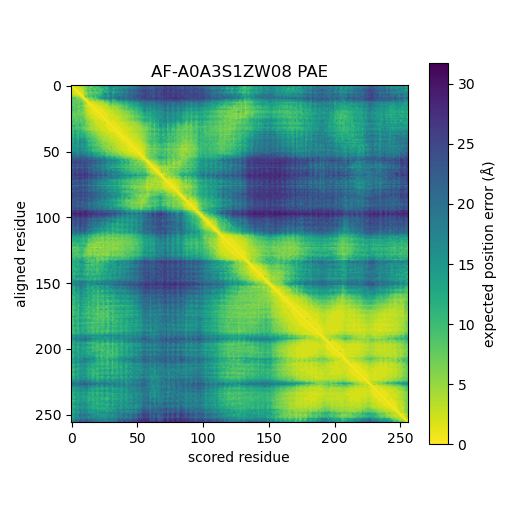.44 94 LEU A O 1
ATOM 742 N N . VAL A 1 95 ? 25.700 13.144 -10.323 1.00 62.25 95 VAL A N 1
ATOM 743 C CA . VAL A 1 95 ? 24.390 13.268 -9.663 1.00 62.25 95 VAL A CA 1
ATOM 744 C C . VAL A 1 95 ? 24.542 13.445 -8.150 1.00 62.25 95 VAL A C 1
ATOM 746 O O . VAL A 1 95 ? 23.779 14.189 -7.536 1.00 62.25 95 VAL A O 1
ATOM 749 N N . SER A 1 96 ? 25.521 12.781 -7.528 1.00 57.72 96 SER A N 1
ATOM 750 C CA . SER A 1 96 ? 25.684 12.799 -6.065 1.00 57.72 96 SER A CA 1
ATOM 751 C C . SER A 1 96 ? 26.663 13.850 -5.556 1.00 57.72 96 SER A C 1
ATOM 753 O O . SER A 1 96 ? 26.640 14.079 -4.347 1.00 57.72 96 SER A O 1
ATOM 755 N N . GLY A 1 97 ? 27.493 14.455 -6.422 1.00 51.53 97 GLY A N 1
ATOM 756 C CA . GLY A 1 97 ? 28.265 15.713 -6.321 1.00 51.53 97 GLY A CA 1
ATOM 757 C C . GLY A 1 97 ? 29.178 15.984 -5.112 1.00 51.53 97 GLY A C 1
ATOM 758 O O . GLY A 1 97 ? 30.152 16.714 -5.230 1.00 51.53 97 GLY A O 1
ATOM 759 N N . ALA A 1 98 ? 28.878 15.445 -3.936 1.00 54.25 98 ALA A N 1
ATOM 760 C CA . ALA A 1 98 ? 29.566 15.653 -2.665 1.00 54.25 98 ALA A CA 1
ATOM 761 C C . ALA A 1 98 ? 29.080 14.694 -1.552 1.00 54.25 98 ALA A C 1
ATOM 763 O O . ALA A 1 98 ? 29.547 14.785 -0.421 1.00 54.25 98 ALA A O 1
ATOM 764 N N . ASN A 1 99 ? 28.131 13.782 -1.813 1.00 51.25 99 ASN A N 1
ATOM 765 C CA . ASN A 1 99 ? 27.444 13.028 -0.759 1.00 51.25 99 ASN A CA 1
ATOM 766 C C . ASN A 1 99 ? 27.361 11.515 -1.027 1.00 51.25 99 ASN A C 1
ATOM 768 O O . ASN A 1 99 ? 26.302 10.920 -0.887 1.00 51.25 99 ASN A O 1
ATOM 772 N N . ILE A 1 100 ? 28.477 10.829 -1.293 1.00 52.62 100 ILE A N 1
ATOM 773 C CA . ILE A 1 100 ? 28.516 9.343 -1.248 1.00 52.62 100 ILE A CA 1
ATOM 774 C C . ILE A 1 100 ? 27.991 8.815 0.109 1.00 52.62 100 ILE A C 1
ATOM 776 O O . ILE A 1 100 ? 27.361 7.760 0.201 1.00 52.62 100 ILE A O 1
ATOM 780 N N . GLY A 1 101 ? 28.150 9.612 1.171 1.00 52.34 101 GLY A N 1
ATOM 781 C CA . GLY A 1 101 ? 27.569 9.337 2.479 1.00 52.34 101 GLY A CA 1
ATOM 782 C C . GLY A 1 101 ? 26.036 9.367 2.536 1.00 52.34 101 GLY A C 1
ATOM 783 O O . GLY A 1 101 ? 25.495 8.807 3.480 1.00 52.34 101 GLY A O 1
ATOM 784 N N . SER A 1 102 ? 25.298 10.000 1.613 1.00 54.31 102 SER A N 1
ATOM 785 C CA . SER A 1 102 ? 23.819 10.001 1.639 1.00 54.31 102 SER A CA 1
ATOM 786 C C . SER A 1 102 ? 23.219 8.701 1.102 1.00 54.31 102 SER A C 1
ATOM 788 O O . SER A 1 102 ? 22.221 8.251 1.650 1.00 54.31 102 SER A O 1
ATOM 790 N N . ILE A 1 103 ? 23.849 8.048 0.121 1.00 56.50 103 ILE A N 1
ATOM 791 C CA . ILE A 1 103 ? 23.414 6.736 -0.388 1.00 56.50 103 ILE A CA 1
ATOM 792 C C . ILE A 1 103 ? 23.686 5.655 0.664 1.00 56.50 103 ILE A C 1
ATOM 794 O O . ILE A 1 103 ? 22.790 4.891 1.016 1.00 56.50 103 ILE A O 1
ATOM 798 N N . TYR A 1 104 ? 24.889 5.647 1.254 1.00 52.97 104 TYR A N 1
ATOM 799 C CA . TYR A 1 104 ? 25.234 4.708 2.327 1.00 52.97 104 TYR A CA 1
ATOM 800 C C . TYR A 1 104 ? 24.380 4.936 3.589 1.00 52.97 104 TYR A C 1
ATOM 802 O O . TYR A 1 104 ? 23.886 3.979 4.186 1.00 52.97 104 TYR A O 1
ATOM 810 N N . ARG A 1 105 ? 24.114 6.203 3.959 1.00 54.56 105 ARG A N 1
ATOM 811 C CA . ARG A 1 105 ? 23.150 6.541 5.023 1.00 54.56 105 ARG A CA 1
ATOM 812 C C . ARG A 1 105 ? 21.715 6.195 4.644 1.00 54.56 105 ARG A C 1
ATOM 814 O O . ARG A 1 105 ? 20.977 5.807 5.531 1.00 54.56 105 ARG A O 1
ATOM 821 N N . GLY A 1 106 ? 21.320 6.296 3.377 1.00 56.31 106 GLY A N 1
ATOM 822 C CA . GLY A 1 106 ? 19.989 5.920 2.898 1.00 56.31 106 GLY A CA 1
ATOM 823 C C . GLY A 1 106 ? 19.740 4.419 3.018 1.00 56.31 106 GLY A C 1
ATOM 824 O O . GLY A 1 106 ? 18.710 4.010 3.546 1.00 56.31 106 GLY A O 1
ATOM 825 N N . VAL A 1 107 ? 20.722 3.598 2.637 1.00 58.41 107 VAL A N 1
ATOM 826 C CA . VAL A 1 107 ? 20.668 2.134 2.788 1.00 58.41 107 VAL A CA 1
ATOM 827 C C . VAL A 1 107 ? 20.693 1.723 4.265 1.00 58.41 107 VAL A C 1
ATOM 829 O O . VAL A 1 107 ? 19.890 0.892 4.688 1.00 58.41 107 VAL A O 1
ATOM 832 N N . LEU A 1 108 ? 21.555 2.334 5.086 1.00 55.00 108 LEU A N 1
ATOM 833 C CA . LEU A 1 108 ? 21.597 2.066 6.529 1.00 55.00 108 LEU A CA 1
ATOM 834 C C . LEU A 1 108 ? 20.348 2.571 7.271 1.00 55.00 108 LEU A C 1
ATOM 836 O O . LEU A 1 108 ? 19.858 1.888 8.169 1.00 55.00 108 LEU A O 1
ATOM 840 N N . ALA A 1 109 ? 19.799 3.727 6.891 1.00 58.25 109 ALA A N 1
ATOM 841 C CA . ALA A 1 109 ? 18.554 4.258 7.445 1.00 58.25 109 ALA A CA 1
ATOM 842 C C . ALA A 1 109 ? 17.347 3.403 7.041 1.00 58.25 109 ALA A C 1
ATOM 844 O O . ALA A 1 109 ? 16.454 3.208 7.861 1.00 58.25 109 ALA A O 1
ATOM 845 N N . ALA A 1 110 ? 17.342 2.838 5.828 1.00 57.81 110 ALA A N 1
ATOM 846 C CA . ALA A 1 110 ? 16.341 1.865 5.398 1.00 57.81 110 ALA A CA 1
ATOM 847 C C . ALA A 1 110 ? 16.439 0.540 6.183 1.00 57.81 110 ALA A C 1
ATOM 849 O O . ALA A 1 110 ? 15.422 -0.039 6.559 1.00 57.81 110 ALA A O 1
ATOM 850 N N . GLY A 1 111 ? 17.654 0.076 6.496 1.00 60.00 111 GLY A N 1
ATOM 851 C CA . GLY A 1 111 ? 17.859 -1.101 7.349 1.00 60.00 111 GLY A CA 1
ATOM 852 C C . GLY A 1 111 ? 17.412 -0.876 8.800 1.00 60.00 111 GLY A C 1
ATOM 853 O O . GLY A 1 111 ? 16.728 -1.717 9.383 1.00 60.00 111 GLY A O 1
ATOM 854 N N . GLY A 1 112 ? 17.745 0.285 9.375 1.00 61.50 112 GLY A N 1
ATOM 855 C CA . GLY A 1 112 ? 17.312 0.674 10.721 1.00 61.50 112 GLY A CA 1
ATOM 856 C C . GLY A 1 112 ? 15.800 0.904 10.830 1.00 61.50 112 GLY A C 1
ATOM 857 O O . GLY A 1 112 ? 15.189 0.529 11.834 1.00 61.50 112 GLY A O 1
ATOM 858 N N . SER A 1 113 ? 15.168 1.458 9.790 1.00 65.56 113 SER A N 1
ATOM 859 C CA . SER A 1 113 ? 13.719 1.680 9.760 1.00 65.56 113 SER A CA 1
ATOM 860 C C . SER A 1 113 ? 12.928 0.377 9.639 1.00 65.56 113 SER A C 1
ATOM 862 O O . SER A 1 113 ? 11.873 0.258 10.262 1.00 65.56 113 SER A O 1
ATOM 864 N N . ALA A 1 114 ? 13.451 -0.633 8.937 1.00 69.06 114 ALA A N 1
ATOM 865 C CA . ALA A 1 114 ? 12.821 -1.949 8.840 1.00 69.06 114 ALA A CA 1
ATOM 866 C C . ALA A 1 114 ? 12.699 -2.638 10.210 1.00 69.06 114 ALA A C 1
ATOM 868 O O . ALA A 1 114 ? 11.640 -3.175 10.538 1.00 69.06 114 ALA A O 1
ATOM 869 N N . PHE A 1 115 ? 13.741 -2.571 11.048 1.00 71.44 115 PHE A N 1
ATOM 870 C CA . PHE A 1 115 ? 13.682 -3.101 12.414 1.00 71.44 115 PHE A CA 1
ATOM 871 C C . PHE A 1 115 ? 12.663 -2.343 13.278 1.00 71.44 115 PHE A C 1
ATOM 873 O O . PHE A 1 115 ? 11.867 -2.962 13.984 1.00 71.44 115 PHE A O 1
ATOM 880 N N . GLY A 1 116 ? 12.626 -1.009 13.174 1.00 76.50 116 GLY A N 1
ATOM 881 C CA . GLY A 1 116 ? 11.636 -0.175 13.863 1.00 76.50 116 GLY A CA 1
ATOM 882 C C . GLY A 1 116 ? 10.194 -0.473 13.439 1.00 76.50 116 GLY A C 1
ATOM 883 O O . GLY A 1 116 ? 9.303 -0.539 14.287 1.00 76.50 116 GLY A O 1
ATOM 884 N N . LEU A 1 117 ? 9.961 -0.721 12.147 1.00 76.19 117 LEU A N 1
ATOM 885 C CA . LEU A 1 117 ? 8.667 -1.157 11.617 1.00 76.19 117 LEU A CA 1
ATOM 886 C C . LEU A 1 117 ? 8.266 -2.526 12.171 1.00 76.19 117 LEU A C 1
ATOM 888 O O . LEU A 1 117 ? 7.133 -2.687 12.616 1.00 76.19 117 LEU A O 1
ATOM 892 N N . LEU A 1 118 ? 9.192 -3.487 12.206 1.00 76.69 118 LEU A N 1
ATOM 893 C CA . LEU A 1 118 ? 8.962 -4.820 12.773 1.00 76.69 118 LEU A CA 1
ATOM 894 C C . LEU A 1 118 ? 8.569 -4.747 14.252 1.00 76.69 118 LEU A C 1
ATOM 896 O O . LEU A 1 118 ? 7.597 -5.374 14.672 1.00 76.69 118 LEU A O 1
ATOM 900 N N . LEU A 1 119 ? 9.290 -3.938 15.031 1.00 80.38 119 LEU A N 1
ATOM 901 C CA . LEU A 1 119 ? 9.012 -3.743 16.450 1.00 80.38 119 LEU A CA 1
ATOM 902 C C . LEU A 1 119 ? 7.665 -3.040 16.667 1.00 80.38 119 LEU A C 1
ATOM 904 O O . LEU A 1 119 ? 6.889 -3.431 17.535 1.00 80.38 119 LEU A O 1
ATOM 908 N N . THR A 1 120 ? 7.356 -2.041 15.837 1.00 81.75 120 THR A N 1
ATOM 909 C CA . THR A 1 120 ? 6.072 -1.328 15.862 1.00 81.75 120 THR A CA 1
ATOM 910 C C . THR A 1 120 ? 4.915 -2.263 15.519 1.00 81.75 120 THR A C 1
ATOM 912 O O . THR A 1 120 ? 3.905 -2.255 16.216 1.00 81.75 120 THR A O 1
ATOM 915 N N . LEU A 1 121 ? 5.066 -3.109 14.496 1.00 79.06 121 LEU A N 1
ATOM 916 C CA . LEU A 1 121 ? 4.090 -4.137 14.132 1.00 79.06 121 LEU A CA 1
ATOM 917 C C . LEU A 1 121 ? 3.891 -5.144 15.268 1.00 79.06 121 LEU A C 1
ATOM 919 O O . LEU A 1 121 ? 2.753 -5.485 15.579 1.00 79.06 121 LEU A O 1
ATOM 923 N N . LEU A 1 122 ? 4.970 -5.580 15.925 1.00 79.00 122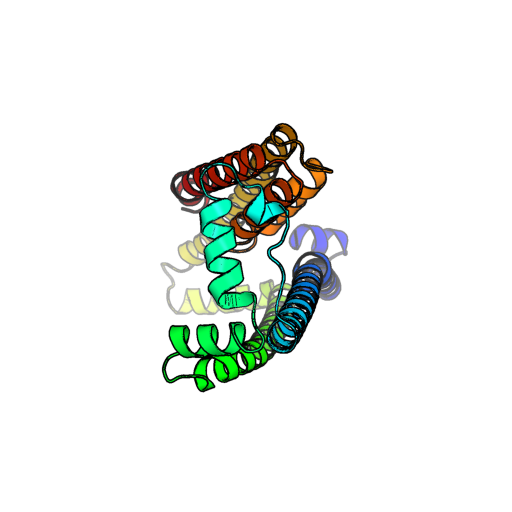 LEU A N 1
ATOM 924 C CA . LEU A 1 122 ? 4.898 -6.477 17.078 1.00 79.00 122 LEU A CA 1
ATOM 925 C C . LEU A 1 122 ? 4.110 -5.841 18.232 1.00 79.00 122 LEU A C 1
ATOM 927 O O . LEU A 1 122 ? 3.155 -6.439 18.726 1.00 79.00 122 LEU A O 1
ATOM 931 N N . PHE A 1 123 ? 4.471 -4.621 18.640 1.00 83.12 123 PHE A N 1
ATOM 932 C CA . PHE A 1 123 ? 3.773 -3.914 19.714 1.00 83.12 123 PHE A CA 1
ATOM 933 C C . PHE A 1 123 ? 2.323 -3.602 19.354 1.00 83.12 123 PHE A C 1
ATOM 935 O O . PHE A 1 123 ? 1.448 -3.756 20.200 1.00 83.12 123 PHE A O 1
ATOM 942 N N . MET A 1 124 ? 2.049 -3.231 18.102 1.00 83.88 124 MET A N 1
ATOM 943 C CA . MET A 1 124 ? 0.692 -3.045 17.596 1.00 83.88 124 MET A CA 1
ATOM 944 C C . MET A 1 124 ? -0.114 -4.340 17.701 1.00 83.88 124 MET A C 1
ATOM 946 O O . MET A 1 124 ? -1.253 -4.303 18.153 1.00 83.88 124 MET A O 1
ATOM 950 N N . MET A 1 125 ? 0.470 -5.487 17.346 1.00 76.56 125 MET A N 1
ATOM 951 C CA . MET A 1 125 ? -0.204 -6.783 17.428 1.00 76.56 125 MET A CA 1
ATOM 952 C C . MET A 1 125 ? -0.507 -7.176 18.875 1.00 76.56 125 MET A C 1
ATOM 954 O O . MET A 1 125 ? -1.602 -7.650 19.171 1.00 76.56 125 MET A O 1
ATOM 958 N N . ILE A 1 126 ? 0.438 -6.941 19.788 1.00 78.19 126 ILE A N 1
ATOM 959 C CA . ILE A 1 126 ? 0.249 -7.167 21.225 1.00 78.19 126 ILE A CA 1
ATOM 960 C C . ILE A 1 126 ? -0.841 -6.235 21.765 1.00 78.19 126 ILE A C 1
ATOM 962 O O . ILE A 1 126 ? -1.764 -6.690 22.437 1.00 78.19 126 ILE A O 1
ATOM 966 N N . ALA A 1 127 ? -0.784 -4.943 21.440 1.00 81.44 127 ALA A N 1
ATOM 967 C CA . ALA A 1 127 ? -1.801 -3.978 21.843 1.00 81.44 127 ALA A CA 1
ATOM 968 C C . ALA A 1 127 ? -3.183 -4.379 21.313 1.00 81.44 127 ALA A C 1
ATOM 970 O O . ALA A 1 127 ? -4.157 -4.362 22.060 1.00 81.44 127 ALA A O 1
ATOM 971 N N . LEU A 1 128 ? -3.261 -4.817 20.055 1.00 77.81 128 LEU A N 1
ATOM 972 C CA . LEU A 1 128 ? -4.492 -5.285 19.433 1.00 77.81 128 LEU A CA 1
ATOM 973 C C . LEU A 1 128 ? -5.003 -6.586 20.071 1.00 77.81 128 LEU A C 1
ATOM 975 O O . LEU A 1 128 ? -6.212 -6.752 20.225 1.00 77.81 128 LEU A O 1
ATOM 979 N N . PHE A 1 129 ? -4.109 -7.483 20.501 1.00 73.62 129 PHE A N 1
ATOM 980 C CA . PHE A 1 129 ? -4.473 -8.676 21.267 1.00 73.62 129 PHE A CA 1
ATOM 981 C C . PHE A 1 129 ? -5.177 -8.318 22.564 1.00 73.62 129 PHE A C 1
ATOM 983 O O . PHE A 1 129 ? -6.272 -8.817 22.819 1.00 73.62 129 PHE A O 1
ATOM 990 N N . PHE A 1 130 ? -4.567 -7.448 23.367 1.00 72.44 130 PHE A N 1
ATOM 991 C CA . PHE A 1 130 ? -5.153 -7.007 24.628 1.00 72.44 130 PHE A CA 1
ATOM 992 C C . PHE A 1 130 ? -6.426 -6.190 24.393 1.00 72.44 130 PHE A C 1
ATOM 994 O O . PHE A 1 130 ? -7.419 -6.407 25.083 1.00 72.44 130 PHE A O 1
ATOM 1001 N N . ALA A 1 131 ? -6.452 -5.338 23.366 1.00 73.62 131 ALA A N 1
ATOM 1002 C CA . ALA A 1 131 ? -7.641 -4.583 22.986 1.00 73.62 131 ALA A CA 1
ATOM 1003 C C . ALA A 1 131 ? -8.807 -5.499 22.585 1.00 73.62 131 ALA A C 1
ATOM 1005 O O . ALA A 1 131 ? -9.941 -5.241 22.973 1.00 73.62 131 ALA A O 1
ATOM 1006 N N . TYR A 1 132 ? -8.559 -6.592 21.855 1.00 69.19 132 TYR A N 1
ATOM 1007 C CA . TYR A 1 132 ? -9.613 -7.555 21.539 1.00 69.19 132 TYR A CA 1
ATOM 1008 C C . TYR A 1 132 ? -9.976 -8.441 22.728 1.00 69.19 132 TYR A C 1
ATOM 1010 O O . TYR A 1 132 ? -11.155 -8.678 22.959 1.00 69.19 132 TYR A O 1
ATOM 1018 N N . ARG A 1 133 ? -9.001 -8.927 23.498 1.00 70.12 133 ARG A N 1
ATOM 1019 C CA . ARG A 1 133 ? -9.235 -9.824 24.637 1.00 70.12 133 ARG A CA 1
ATOM 1020 C C . ARG A 1 133 ? -9.999 -9.138 25.772 1.00 70.12 133 ARG A C 1
ATOM 1022 O O . ARG A 1 133 ? -10.976 -9.697 26.270 1.00 70.12 133 ARG A O 1
ATOM 1029 N N . ASP A 1 134 ? -9.553 -7.946 26.156 1.00 71.50 134 ASP A N 1
ATOM 1030 C CA . ASP A 1 134 ? -10.001 -7.228 27.353 1.00 71.50 134 ASP A CA 1
ATOM 1031 C C . ASP A 1 134 ? -10.788 -5.949 27.016 1.00 71.50 134 ASP A C 1
ATOM 1033 O O . ASP A 1 134 ? -11.152 -5.184 27.910 1.00 71.50 134 ASP A O 1
ATOM 1037 N N . GLY A 1 135 ? -11.116 -5.733 25.738 1.00 69.00 135 GLY A N 1
ATOM 1038 C CA . GLY A 1 135 ? -11.756 -4.513 25.240 1.00 69.00 135 GLY A CA 1
ATOM 1039 C C . GLY A 1 135 ? -13.065 -4.140 25.926 1.00 69.00 135 GLY A C 1
ATOM 1040 O O . GLY A 1 135 ? -13.302 -2.964 26.148 1.00 69.00 135 GLY A O 1
ATOM 1041 N N . GLU A 1 136 ? -13.895 -5.106 26.329 1.00 67.94 136 GLU A N 1
ATOM 1042 C CA . GLU A 1 136 ? -15.144 -4.824 27.063 1.00 67.94 136 GLU A CA 1
ATOM 1043 C C . GLU A 1 136 ? -14.869 -4.336 28.501 1.00 67.94 136 GLU A C 1
ATOM 1045 O O . GLU A 1 136 ? -15.553 -3.442 28.997 1.00 67.94 136 GLU A O 1
ATOM 1050 N N . HIS A 1 137 ? -13.830 -4.863 29.165 1.00 70.50 137 HIS A N 1
ATOM 1051 C CA . HIS A 1 137 ? -13.409 -4.369 30.483 1.00 70.50 137 HIS A CA 1
ATOM 1052 C C . HIS A 1 137 ? -12.767 -2.988 30.381 1.00 70.50 137 HIS A C 1
ATOM 1054 O O . HIS A 1 137 ? -13.060 -2.118 31.201 1.00 70.50 137 HIS A O 1
ATOM 1060 N N . PHE A 1 138 ? -11.924 -2.782 29.370 1.00 71.62 138 PHE A N 1
ATOM 1061 C CA . PHE A 1 138 ? -11.281 -1.500 29.115 1.00 71.62 138 PHE A CA 1
ATOM 1062 C C . PHE A 1 138 ? -12.310 -0.430 28.726 1.00 71.62 138 PHE A C 1
ATOM 1064 O O . PHE A 1 138 ? -12.300 0.656 29.295 1.00 71.62 138 PHE A O 1
ATOM 1071 N N . ALA A 1 139 ? -13.263 -0.755 27.846 1.00 69.94 139 ALA A N 1
ATOM 1072 C CA . ALA A 1 139 ? -14.371 0.126 27.483 1.00 69.94 139 ALA A CA 1
ATOM 1073 C C . ALA A 1 139 ? -15.209 0.504 28.709 1.00 69.94 139 ALA A C 1
ATOM 1075 O O . ALA A 1 139 ? -15.446 1.683 28.932 1.00 69.94 139 ALA A O 1
ATOM 1076 N N . GLY A 1 140 ? -15.549 -0.460 29.573 1.00 71.31 140 GLY A N 1
ATOM 1077 C CA . GLY A 1 140 ? -16.280 -0.176 30.810 1.00 71.31 140 GLY A CA 1
ATOM 1078 C C . GLY A 1 140 ? -15.503 0.689 31.815 1.00 71.31 140 GLY A C 1
ATOM 1079 O O . GLY A 1 140 ? -16.105 1.455 32.565 1.00 71.31 140 GLY A O 1
ATOM 1080 N N . GLN A 1 141 ? -14.170 0.596 31.856 1.00 76.38 141 GLN A N 1
ATOM 1081 C CA . GLN A 1 141 ? -13.334 1.491 32.669 1.00 76.38 141 GLN A CA 1
ATOM 1082 C C . GLN A 1 141 ? -13.280 2.903 32.082 1.00 76.38 141 GLN A C 1
ATOM 1084 O O . GLN A 1 141 ? -13.406 3.877 32.825 1.00 76.38 141 GLN A O 1
ATOM 1089 N N . VAL A 1 142 ? -13.127 3.001 30.761 1.00 75.69 142 VAL A N 1
ATOM 1090 C CA . VAL A 1 142 ? -13.144 4.261 30.015 1.00 75.69 142 VAL A CA 1
ATOM 1091 C C . VAL A 1 142 ? -14.502 4.947 30.159 1.00 75.69 142 VAL A C 1
ATOM 1093 O O . VAL A 1 142 ? -14.528 6.147 30.409 1.00 75.69 142 VAL A O 1
ATOM 1096 N N . ASP A 1 143 ? -15.605 4.193 30.142 1.00 76.56 143 ASP A N 1
ATOM 1097 C CA . ASP A 1 143 ? -16.950 4.722 30.365 1.00 76.56 143 ASP A CA 1
ATOM 1098 C C . ASP A 1 143 ? -17.111 5.333 31.757 1.00 76.56 143 ASP A C 1
ATOM 1100 O O . ASP A 1 143 ? -17.526 6.481 31.883 1.00 76.56 143 ASP A O 1
ATOM 1104 N N . ARG A 1 144 ? -16.677 4.633 32.812 1.00 77.56 144 ARG A N 1
ATOM 1105 C CA . ARG A 1 144 ? -16.737 5.175 34.182 1.00 77.56 144 ARG A CA 1
ATOM 1106 C C . ARG A 1 144 ? -15.865 6.416 34.372 1.00 77.56 144 ARG A C 1
ATOM 1108 O O . ARG A 1 144 ? -16.238 7.329 35.105 1.00 77.56 144 ARG A O 1
ATOM 1115 N N . LEU A 1 145 ? -14.681 6.445 33.758 1.00 78.44 145 LEU A N 1
ATOM 1116 C CA . LEU A 1 145 ? -13.792 7.611 33.778 1.00 78.44 145 LEU A CA 1
ATOM 1117 C C . LEU A 1 145 ? -14.411 8.787 33.020 1.00 78.44 145 LEU A C 1
ATOM 1119 O O . LEU A 1 145 ? -14.392 9.919 33.500 1.00 78.44 145 LEU A O 1
ATOM 1123 N N . GLY A 1 146 ? -14.986 8.513 31.857 1.00 74.50 146 GLY A N 1
ATOM 1124 C CA . GLY A 1 146 ? -15.598 9.501 30.993 1.00 74.50 146 GLY A CA 1
ATOM 1125 C C . GLY A 1 146 ? -16.881 10.102 31.560 1.00 74.50 146 GLY A C 1
ATOM 1126 O O . GLY A 1 146 ? -17.032 11.322 31.534 1.00 74.50 146 GLY A O 1
ATOM 1127 N N . GLU A 1 147 ? -17.750 9.294 32.170 1.00 81.25 147 GLU A N 1
ATOM 1128 C CA . GLU A 1 147 ? -18.918 9.770 32.924 1.00 81.25 147 GLU A CA 1
ATOM 1129 C C . GLU A 1 147 ? -18.508 10.656 34.105 1.00 81.25 147 GLU A C 1
ATOM 1131 O O . GLU A 1 147 ? -19.179 11.641 34.410 1.00 81.25 147 GLU A O 1
ATOM 1136 N N . ARG A 1 148 ? -17.370 10.356 34.746 1.00 79.06 148 ARG A N 1
ATOM 1137 C CA . ARG A 1 148 ? -16.855 11.138 35.876 1.00 79.06 148 ARG A CA 1
ATOM 1138 C C . ARG A 1 148 ? -16.246 12.480 35.458 1.00 79.06 148 ARG A C 1
ATOM 1140 O O . ARG A 1 148 ? -16.332 13.434 36.225 1.00 79.06 148 ARG A O 1
ATOM 1147 N N . ILE A 1 149 ? -15.620 12.563 34.282 1.00 81.31 149 ILE A N 1
ATOM 1148 C CA . ILE A 1 149 ? -14.946 13.782 33.795 1.00 81.31 149 ILE A CA 1
ATOM 1149 C C . ILE A 1 149 ? -15.895 14.650 32.946 1.00 81.31 149 ILE A C 1
ATOM 1151 O O . ILE A 1 149 ? -15.836 15.877 33.012 1.00 81.31 149 ILE A O 1
ATOM 1155 N N . LEU A 1 150 ? -16.782 14.037 32.153 1.00 77.12 150 LEU A N 1
ATOM 1156 C CA . LEU A 1 150 ? -17.659 14.694 31.170 1.00 77.12 150 LEU A CA 1
ATOM 1157 C C . LEU A 1 150 ? -19.116 14.173 31.233 1.00 77.12 150 LEU A C 1
ATOM 1159 O O . LEU A 1 150 ? -19.656 13.738 30.211 1.00 77.12 150 LEU A O 1
ATOM 1163 N N . PRO A 1 151 ? -19.809 14.278 32.383 1.00 71.12 151 PRO A N 1
ATOM 1164 C CA . PRO A 1 151 ? -21.098 13.615 32.632 1.00 71.12 151 PRO A CA 1
ATOM 1165 C C . PRO A 1 151 ? -22.203 13.925 31.607 1.00 71.12 151 PRO A C 1
ATOM 1167 O O . PRO A 1 151 ? -22.984 13.049 31.263 1.00 71.12 151 PRO A O 1
ATOM 1170 N N . ALA A 1 152 ? -22.257 15.144 31.057 1.00 75.00 152 ALA A N 1
ATOM 1171 C CA . ALA A 1 152 ? -23.295 15.539 30.094 1.00 75.00 152 ALA A CA 1
ATOM 1172 C C . ALA A 1 152 ? -22.944 15.262 28.617 1.00 75.00 152 ALA A C 1
ATOM 1174 O O . ALA A 1 152 ? -23.798 15.391 27.741 1.00 75.00 152 ALA A O 1
ATOM 1175 N N . ARG A 1 153 ? -21.678 14.951 28.303 1.00 75.69 153 ARG A N 1
ATOM 1176 C CA . ARG A 1 153 ? -21.194 14.786 26.915 1.00 75.69 153 ARG A CA 1
ATOM 1177 C C . ARG A 1 153 ? -20.708 13.373 26.618 1.00 75.69 153 ARG A C 1
ATOM 1179 O O . ARG A 1 153 ? -20.668 12.991 25.449 1.00 75.69 153 ARG A O 1
ATOM 1186 N N . TRP A 1 154 ? -20.365 12.612 27.654 1.00 79.19 154 TRP A N 1
ATOM 1187 C CA . TRP A 1 154 ? -19.786 11.285 27.528 1.00 79.19 154 TRP A CA 1
ATOM 1188 C C . TRP A 1 154 ? -20.686 10.314 26.766 1.00 79.19 154 TRP A C 1
ATOM 1190 O O . TRP A 1 154 ? -20.224 9.694 25.818 1.00 79.19 154 TRP A O 1
ATOM 1200 N N . GLU A 1 155 ? -21.981 10.267 27.085 1.00 75.12 155 GLU A N 1
ATOM 1201 C CA . GLU A 1 155 ? -22.930 9.353 26.436 1.00 75.12 155 GLU A CA 1
ATOM 1202 C C . GLU A 1 155 ? -23.033 9.571 24.916 1.00 75.12 155 GLU A C 1
ATOM 1204 O O . GLU A 1 155 ? -23.185 8.627 24.139 1.00 75.12 155 GLU A O 1
ATOM 1209 N N . ARG A 1 156 ? -22.908 10.824 24.458 1.00 75.88 156 ARG A N 1
ATOM 1210 C CA . ARG A 1 156 ? -22.859 11.128 23.024 1.00 75.88 156 ARG A CA 1
ATOM 1211 C C . ARG A 1 156 ? -21.519 10.697 22.424 1.00 75.88 156 ARG A C 1
ATOM 1213 O O . ARG A 1 156 ? -21.509 10.111 21.347 1.00 75.88 156 ARG A O 1
ATOM 1220 N N . ILE A 1 157 ? -20.402 10.960 23.102 1.00 76.50 157 ILE A N 1
ATOM 1221 C CA . ILE A 1 157 ? -19.055 10.613 22.619 1.00 76.50 157 ILE A CA 1
ATOM 1222 C C . ILE A 1 157 ? -18.874 9.089 22.529 1.00 76.50 157 ILE A C 1
ATOM 1224 O O . ILE A 1 157 ? -18.423 8.600 21.494 1.00 76.50 157 ILE A O 1
ATOM 1228 N N . SER A 1 158 ? -19.280 8.337 23.555 1.00 76.81 158 SER A N 1
ATOM 1229 C CA . SER A 1 158 ? -19.134 6.876 23.620 1.00 76.81 158 SER A CA 1
ATOM 1230 C C . SER A 1 158 ? -19.947 6.144 22.550 1.00 76.81 158 SER A C 1
ATOM 1232 O O . SER A 1 158 ? -19.559 5.061 22.122 1.00 76.81 158 SER A O 1
ATOM 1234 N N . ARG A 1 159 ? -21.035 6.745 22.048 1.00 76.31 159 ARG A N 1
ATOM 1235 C CA . ARG A 1 159 ? -21.812 6.208 20.917 1.00 76.31 159 ARG A CA 1
ATOM 1236 C C . ARG A 1 159 ? -21.287 6.666 19.559 1.00 76.31 159 ARG A C 1
ATOM 1238 O O . ARG A 1 159 ? -21.248 5.869 18.625 1.00 76.31 159 ARG A O 1
ATOM 1245 N N . VAL A 1 160 ? -20.897 7.935 19.435 1.00 78.31 160 VAL A N 1
ATOM 1246 C CA . VAL A 1 160 ? -20.471 8.514 18.152 1.00 78.31 160 VAL A CA 1
ATOM 1247 C C . VAL A 1 160 ? -19.107 7.976 17.729 1.00 78.31 160 VAL A C 1
ATOM 1249 O O . VAL A 1 160 ? -18.963 7.578 16.582 1.00 78.31 160 VAL A O 1
ATOM 1252 N N . VAL A 1 161 ? -18.126 7.881 18.632 1.00 80.44 161 VAL A N 1
ATOM 1253 C CA . VAL A 1 161 ? -16.758 7.466 18.267 1.00 80.44 161 VAL A CA 1
ATOM 1254 C C . VAL A 1 161 ? -16.713 6.054 17.660 1.00 80.44 161 VAL A C 1
ATOM 1256 O O . VAL A 1 161 ? -16.179 5.909 16.557 1.00 80.44 161 VAL A O 1
ATOM 1259 N N . PRO A 1 162 ? -17.303 5.010 18.279 1.00 76.19 162 PRO A N 1
ATOM 1260 C CA . PRO A 1 162 ? -17.325 3.679 17.675 1.00 76.19 162 PRO A CA 1
ATOM 1261 C C . PRO A 1 162 ? -18.130 3.633 16.374 1.00 76.19 162 PRO A C 1
ATOM 1263 O O . PRO A 1 162 ? -17.747 2.918 15.449 1.00 76.19 162 PRO A O 1
ATOM 1266 N N . ALA A 1 163 ? -19.224 4.399 16.284 1.00 77.38 163 ALA A N 1
ATOM 1267 C CA . ALA A 1 163 ? -20.033 4.480 15.072 1.00 77.38 163 ALA A CA 1
ATOM 1268 C C . ALA A 1 163 ? -19.245 5.103 13.912 1.00 77.38 163 ALA A C 1
ATOM 1270 O O . ALA A 1 163 ? -19.243 4.542 12.818 1.00 77.38 163 ALA A O 1
ATOM 1271 N N . THR A 1 164 ? -18.513 6.192 14.158 1.00 81.56 164 THR A N 1
ATOM 1272 C CA . THR A 1 164 ? -17.638 6.824 13.164 1.00 81.56 164 THR A CA 1
ATOM 1273 C C . THR A 1 164 ? -16.531 5.868 12.737 1.00 81.56 164 THR A C 1
ATOM 1275 O O . THR A 1 164 ? -16.387 5.629 11.546 1.00 81.56 164 THR A O 1
ATOM 1278 N N . ILE A 1 165 ? -15.823 5.225 13.675 1.00 81.56 165 ILE A N 1
ATOM 1279 C CA . ILE A 1 165 ? -14.779 4.237 13.342 1.00 81.56 165 ILE A CA 1
ATOM 1280 C C . ILE A 1 165 ? -15.357 3.107 12.479 1.00 81.56 165 ILE A C 1
ATOM 1282 O O . ILE A 1 165 ? -14.781 2.746 11.453 1.00 81.56 165 ILE A O 1
ATOM 1286 N N . SER A 1 166 ? -16.512 2.558 12.863 1.00 77.62 166 SER A N 1
ATOM 1287 C CA . SER A 1 166 ? -17.166 1.490 12.103 1.00 77.62 166 SER A CA 1
ATOM 1288 C C . SER A 1 166 ? -17.606 1.956 10.714 1.00 77.62 166 SER A C 1
ATOM 1290 O O . SER A 1 166 ? -17.481 1.191 9.755 1.00 77.62 166 SER A O 1
ATOM 1292 N N . SER A 1 167 ? -18.105 3.188 10.588 1.00 83.00 167 SER A N 1
ATOM 1293 C CA . SER A 1 167 ? -18.479 3.787 9.304 1.00 83.00 167 SER A CA 1
ATOM 1294 C C . SER A 1 167 ? -17.260 3.936 8.403 1.00 83.00 167 SER A C 1
ATOM 1296 O O . SER A 1 167 ? -17.273 3.469 7.271 1.00 83.00 167 SER A O 1
ATOM 1298 N N . THR A 1 168 ? -16.163 4.468 8.940 1.00 84.38 168 THR A N 1
ATOM 1299 C CA . THR A 1 168 ? -14.887 4.645 8.247 1.00 84.38 168 THR A CA 1
ATOM 1300 C C . THR A 1 168 ? -14.321 3.315 7.741 1.00 84.38 168 THR A C 1
ATOM 1302 O O . THR A 1 168 ? -13.957 3.207 6.572 1.00 84.38 168 THR A O 1
ATOM 1305 N N . VAL A 1 169 ? -14.302 2.272 8.578 1.00 82.00 169 VAL A N 1
ATOM 1306 C CA . VAL A 1 169 ? -13.826 0.932 8.182 1.00 82.00 169 VAL A CA 1
ATOM 1307 C C . VAL A 1 169 ? -14.720 0.320 7.101 1.00 82.00 169 VAL A C 1
ATOM 1309 O O . VAL A 1 169 ? -14.222 -0.255 6.131 1.00 82.00 169 VAL A O 1
ATOM 1312 N N . THR A 1 170 ? -16.039 0.457 7.240 1.00 83.31 170 THR A N 1
ATOM 1313 C CA . THR A 1 170 ? -16.992 -0.065 6.250 1.00 83.31 170 THR A CA 1
ATOM 1314 C C . THR A 1 170 ? -16.856 0.682 4.924 1.00 83.31 170 THR A C 1
ATOM 1316 O O . THR A 1 170 ? -16.784 0.047 3.875 1.00 83.31 170 THR A O 1
ATOM 1319 N N . GLY A 1 171 ? -16.729 2.010 4.968 1.00 85.50 171 GLY A N 1
ATOM 1320 C CA . GLY A 1 171 ? -16.498 2.861 3.807 1.00 85.50 171 GLY A CA 1
ATOM 1321 C C . GLY A 1 171 ? -15.213 2.496 3.069 1.00 85.50 171 GLY A C 1
ATOM 1322 O O . GLY A 1 171 ? -15.253 2.265 1.865 1.00 85.50 171 GLY A O 1
ATOM 1323 N N . MET A 1 172 ? -14.094 2.341 3.787 1.00 85.56 172 MET A N 1
ATOM 1324 C CA . MET A 1 172 ? -12.829 1.892 3.188 1.00 85.56 172 MET A CA 1
ATOM 1325 C C . MET A 1 172 ? -12.938 0.500 2.561 1.00 85.56 172 MET A C 1
ATOM 1327 O O . MET A 1 172 ? -12.405 0.278 1.481 1.00 85.56 172 MET A O 1
ATOM 1331 N N . THR A 1 173 ? -13.658 -0.426 3.198 1.00 86.38 173 THR A N 1
ATOM 1332 C CA . THR A 1 173 ? -13.849 -1.782 2.658 1.00 86.38 173 THR A CA 1
ATOM 1333 C C . THR A 1 173 ? -14.638 -1.757 1.349 1.00 86.38 173 THR A C 1
ATOM 1335 O O . THR A 1 173 ? -14.275 -2.438 0.394 1.00 86.38 173 THR A O 1
ATOM 1338 N N . VAL A 1 174 ? -15.706 -0.958 1.282 1.00 89.00 174 VAL A N 1
ATOM 1339 C CA . VAL A 1 174 ? -16.509 -0.798 0.059 1.00 89.00 174 VAL A CA 1
ATOM 1340 C C . VAL A 1 174 ? -15.679 -0.169 -1.059 1.00 89.00 174 VAL A C 1
ATOM 1342 O O . VAL A 1 174 ? -15.735 -0.645 -2.191 1.00 89.00 174 VAL A O 1
ATOM 1345 N N . ILE A 1 175 ? -14.880 0.852 -0.738 1.00 88.94 175 ILE A N 1
ATOM 1346 C CA . ILE A 1 175 ? -13.968 1.488 -1.696 1.00 88.94 175 ILE A CA 1
ATOM 1347 C C . ILE A 1 175 ? -12.955 0.471 -2.232 1.00 88.94 175 ILE A C 1
ATOM 1349 O O . ILE A 1 175 ? -12.822 0.342 -3.441 1.00 88.94 175 ILE A O 1
ATOM 1353 N N . ALA A 1 176 ? -12.316 -0.303 -1.354 1.00 88.69 176 ALA A N 1
ATOM 1354 C CA . ALA A 1 176 ? -11.326 -1.308 -1.732 1.00 88.69 176 ALA A CA 1
ATOM 1355 C C . ALA A 1 176 ? -11.892 -2.388 -2.674 1.00 88.69 176 ALA A C 1
ATOM 1357 O O . ALA A 1 176 ? -11.237 -2.797 -3.632 1.00 88.69 176 ALA A O 1
ATOM 1358 N N . ILE A 1 177 ? -13.134 -2.828 -2.440 1.00 89.56 177 ILE A N 1
ATOM 1359 C CA . ILE A 1 177 ? -13.836 -3.751 -3.346 1.00 89.56 177 ILE A CA 1
ATOM 1360 C C . ILE A 1 177 ? -14.103 -3.079 -4.701 1.00 89.56 177 ILE A C 1
ATOM 1362 O O . ILE A 1 177 ? -13.919 -3.710 -5.741 1.00 89.56 177 ILE A O 1
ATOM 1366 N N . GLY A 1 178 ? -14.523 -1.811 -4.690 1.00 90.25 178 GLY A N 1
ATOM 1367 C CA . GLY A 1 178 ? -14.739 -1.017 -5.897 1.00 90.25 178 GLY A CA 1
ATOM 1368 C C . GLY A 1 178 ? -13.472 -0.876 -6.740 1.00 90.25 178 GLY A C 1
ATOM 1369 O O . GLY A 1 178 ? -13.507 -1.209 -7.921 1.00 90.25 178 GLY A O 1
ATOM 1370 N N . GLU A 1 179 ? -12.356 -0.477 -6.126 1.00 89.94 179 GLU A N 1
ATOM 1371 C CA . GLU A 1 179 ? -11.054 -0.346 -6.797 1.00 89.94 179 GLU A CA 1
ATOM 1372 C C . GLU A 1 179 ? -10.597 -1.683 -7.392 1.00 89.94 179 GLU A C 1
ATOM 1374 O O . GLU A 1 179 ? -10.225 -1.755 -8.561 1.00 89.94 179 GLU A O 1
ATOM 1379 N N . GLY A 1 180 ? -10.698 -2.780 -6.633 1.00 89.50 180 GLY A N 1
ATOM 1380 C CA . GLY A 1 180 ? -10.331 -4.106 -7.135 1.00 89.50 180 GLY A CA 1
ATOM 1381 C C . GLY A 1 180 ? -11.155 -4.551 -8.351 1.00 89.50 180 GLY A C 1
ATOM 1382 O O . GLY A 1 180 ? -10.619 -5.181 -9.264 1.00 89.50 180 GLY A O 1
ATOM 1383 N N . LEU A 1 181 ? -12.445 -4.201 -8.399 1.00 91.62 181 LEU A N 1
ATOM 1384 C CA . LEU A 1 181 ? -13.317 -4.488 -9.542 1.00 91.62 181 LEU A CA 1
ATOM 1385 C C . LEU A 1 181 ? -12.997 -3.600 -10.747 1.00 91.62 181 LEU A C 1
ATOM 1387 O O . LEU A 1 181 ? -12.843 -4.113 -11.854 1.00 91.62 181 LEU A O 1
ATOM 1391 N N . VAL A 1 182 ? -12.892 -2.285 -10.547 1.00 92.00 182 VAL A N 1
ATOM 1392 C CA . VAL A 1 182 ? -12.656 -1.322 -11.631 1.00 92.00 182 VAL A CA 1
ATOM 1393 C C . VAL A 1 182 ? -11.273 -1.530 -12.248 1.00 92.00 182 VAL A C 1
ATOM 1395 O O . VAL A 1 182 ? -11.166 -1.642 -13.472 1.00 92.00 182 VAL A O 1
ATOM 1398 N N . LEU A 1 183 ? -10.229 -1.679 -11.427 1.00 91.31 183 LEU A N 1
ATOM 1399 C CA . LEU A 1 183 ? -8.880 -1.991 -11.905 1.00 91.31 183 LEU A CA 1
ATOM 1400 C C . LEU A 1 183 ? -8.784 -3.412 -12.455 1.00 91.31 183 LEU A C 1
ATOM 1402 O O . LEU A 1 183 ? -8.114 -3.621 -13.459 1.00 91.31 183 LEU A O 1
ATOM 1406 N N . GLY A 1 184 ? -9.510 -4.379 -11.888 1.00 89.88 184 GLY A N 1
ATOM 1407 C CA . GLY A 1 184 ? -9.604 -5.730 -12.448 1.00 89.88 184 GLY A CA 1
ATOM 1408 C C . GLY A 1 184 ? -10.170 -5.749 -13.873 1.00 89.88 184 GLY A C 1
ATOM 1409 O O . GLY A 1 184 ? -9.642 -6.448 -14.741 1.00 89.88 184 GLY A O 1
ATOM 1410 N N . ILE A 1 185 ? -11.202 -4.943 -14.147 1.00 90.81 185 ILE A N 1
ATOM 1411 C CA . ILE A 1 185 ? -11.749 -4.762 -15.502 1.00 90.81 185 ILE A CA 1
ATOM 1412 C C . ILE A 1 185 ? -10.725 -4.066 -16.402 1.00 90.81 185 ILE A C 1
ATOM 1414 O O . ILE A 1 185 ? -10.525 -4.493 -17.539 1.00 90.81 185 ILE A O 1
ATOM 1418 N N . ALA A 1 186 ? -10.033 -3.041 -15.900 1.00 90.69 186 ALA A N 1
ATOM 1419 C CA . ALA A 1 186 ? -8.981 -2.364 -16.653 1.00 90.69 186 ALA A CA 1
ATOM 1420 C C . ALA A 1 186 ? -7.830 -3.319 -17.026 1.00 90.69 186 ALA A C 1
ATOM 1422 O O . ALA A 1 186 ? -7.377 -3.312 -18.169 1.00 90.69 186 ALA A O 1
ATOM 1423 N N . TYR A 1 187 ? -7.412 -4.204 -16.115 1.00 91.81 187 TYR A N 1
ATOM 1424 C CA . TYR A 1 187 ? -6.412 -5.243 -16.379 1.00 91.81 187 TYR A CA 1
ATOM 1425 C C . TYR A 1 187 ? -6.869 -6.237 -17.445 1.00 91.81 187 TYR A C 1
ATOM 1427 O O . TYR A 1 187 ? -6.065 -6.675 -18.268 1.00 91.81 187 TYR A O 1
ATOM 1435 N N . TRP A 1 188 ? -8.159 -6.580 -17.457 1.00 89.38 188 TRP A N 1
ATOM 1436 C CA . TRP A 1 188 ? -8.722 -7.462 -18.473 1.00 89.38 188 TRP A CA 1
ATOM 1437 C C . TRP A 1 188 ? -8.715 -6.805 -19.853 1.00 89.38 188 TRP A C 1
ATOM 1439 O O . TRP A 1 188 ? -8.261 -7.421 -20.815 1.00 89.38 188 TRP A O 1
ATOM 1449 N N . LEU A 1 189 ? -9.128 -5.538 -19.936 1.00 88.00 189 LEU A N 1
ATOM 1450 C CA . LEU A 1 189 ? -9.095 -4.760 -21.177 1.00 88.00 189 LEU A CA 1
ATOM 1451 C C . LEU A 1 189 ? -7.666 -4.523 -21.684 1.00 88.00 189 LEU A C 1
ATOM 1453 O O . LEU A 1 189 ? -7.440 -4.514 -22.891 1.00 88.00 189 LEU A O 1
ATOM 1457 N N . ALA A 1 190 ? -6.703 -4.360 -20.776 1.00 86.19 190 ALA A N 1
ATOM 1458 C CA . ALA A 1 190 ? -5.293 -4.199 -21.116 1.00 86.19 190 ALA A CA 1
ATOM 1459 C C . ALA A 1 190 ? -4.621 -5.515 -21.563 1.00 86.19 190 ALA A C 1
ATOM 1461 O O . ALA A 1 190 ? -3.531 -5.476 -22.126 1.00 86.19 190 ALA A O 1
ATOM 1462 N N . GLY A 1 191 ? -5.254 -6.675 -21.349 1.00 83.31 191 GLY A N 1
ATOM 1463 C CA . GLY A 1 191 ? -4.711 -7.980 -21.744 1.00 83.31 191 GLY A CA 1
ATOM 1464 C C . GLY A 1 191 ? -3.681 -8.558 -20.767 1.00 83.31 191 GLY A C 1
ATOM 1465 O O . GLY A 1 191 ? -2.835 -9.357 -21.166 1.00 83.31 191 GLY A O 1
ATOM 1466 N N . VAL A 1 192 ? -3.731 -8.166 -19.490 1.00 85.50 192 VAL A N 1
ATOM 1467 C CA . VAL A 1 192 ? -2.807 -8.663 -18.458 1.00 85.50 192 VAL A CA 1
ATOM 1468 C C . VAL A 1 192 ? -3.046 -10.163 -18.193 1.00 85.50 192 VAL A C 1
ATOM 1470 O O . VAL A 1 192 ? -4.203 -10.593 -18.130 1.00 85.50 192 VAL A O 1
ATOM 1473 N N . PRO A 1 193 ? -2.000 -10.980 -17.953 1.00 77.75 193 PRO A N 1
ATOM 1474 C CA . PRO A 1 193 ? -2.167 -12.349 -17.475 1.00 77.75 193 PRO A CA 1
ATOM 1475 C C . PRO A 1 193 ? -2.907 -12.391 -16.128 1.00 77.75 193 PRO A C 1
ATOM 1477 O O . PRO A 1 193 ? -2.503 -11.756 -15.159 1.00 77.75 193 PRO A O 1
ATOM 1480 N N . SER A 1 194 ? -3.983 -13.175 -16.055 1.00 84.38 194 SER A N 1
ATOM 1481 C CA . SER A 1 194 ? -4.822 -13.345 -14.857 1.00 84.38 194 SER A CA 1
ATOM 1482 C C . SER A 1 194 ? -5.368 -12.032 -14.236 1.00 84.38 194 SER A C 1
ATOM 1484 O O . SER A 1 194 ? -5.059 -11.688 -13.088 1.00 84.38 194 SER A O 1
ATOM 1486 N N . PRO A 1 195 ? -6.257 -11.307 -14.948 1.00 85.50 195 PRO A N 1
ATOM 1487 C CA . PRO A 1 195 ? -6.811 -10.024 -14.495 1.00 85.50 195 PRO A CA 1
ATOM 1488 C C . PRO A 1 195 ? -7.568 -10.104 -13.171 1.00 85.50 195 PRO A C 1
ATOM 1490 O O . PRO A 1 195 ? -7.503 -9.190 -12.356 1.00 85.50 195 PRO A O 1
ATOM 1493 N N . VAL A 1 196 ? -8.273 -11.215 -12.936 1.00 86.12 196 VAL A N 1
ATOM 1494 C CA . VAL A 1 196 ? -9.106 -11.404 -11.741 1.00 86.12 196 VAL A CA 1
ATOM 1495 C C . VAL A 1 196 ? -8.250 -11.500 -10.481 1.00 86.12 196 VAL A C 1
ATOM 1497 O O . VAL A 1 196 ? -8.564 -10.865 -9.478 1.00 86.12 196 VAL A O 1
ATOM 1500 N N . THR A 1 197 ? -7.144 -12.251 -10.519 1.00 85.06 197 THR A N 1
ATOM 1501 C CA . THR A 1 197 ? -6.239 -12.348 -9.362 1.00 85.06 197 THR A CA 1
ATOM 1502 C C . THR A 1 197 ? -5.524 -11.035 -9.096 1.00 85.06 197 THR A C 1
ATOM 1504 O O . THR A 1 197 ? -5.364 -10.669 -7.936 1.00 85.06 197 THR A O 1
ATOM 1507 N N . LEU A 1 198 ? -5.120 -10.313 -10.147 1.00 86.75 198 LEU A N 1
ATOM 1508 C CA . LEU A 1 198 ? -4.463 -9.017 -9.989 1.00 86.75 198 LEU A CA 1
ATOM 1509 C C . LEU A 1 198 ? -5.436 -7.956 -9.477 1.00 86.75 198 LEU A C 1
ATOM 1511 O O . LEU A 1 198 ? -5.084 -7.238 -8.553 1.00 86.75 198 LEU A O 1
ATOM 1515 N N . GLY A 1 199 ? -6.673 -7.914 -9.977 1.00 87.88 199 GLY A N 1
ATOM 1516 C CA . GLY A 1 199 ? -7.722 -7.037 -9.450 1.00 87.88 199 GLY A CA 1
ATOM 1517 C C . GLY A 1 199 ? -8.052 -7.338 -7.986 1.00 87.88 199 GLY A C 1
ATOM 1518 O O . GLY A 1 199 ? -8.134 -6.424 -7.168 1.00 87.88 199 GLY A O 1
ATOM 1519 N N . ALA A 1 200 ? -8.143 -8.620 -7.610 1.00 87.38 200 ALA A N 1
ATOM 1520 C CA . ALA A 1 200 ? -8.322 -9.019 -6.213 1.00 87.38 200 ALA A CA 1
ATOM 1521 C C . ALA A 1 200 ? -7.137 -8.587 -5.330 1.00 87.38 200 ALA A C 1
ATOM 1523 O O . ALA A 1 200 ? -7.344 -8.063 -4.236 1.00 87.38 200 ALA A O 1
ATOM 1524 N N . LEU A 1 201 ? -5.900 -8.754 -5.813 1.00 87.12 201 LEU A N 1
ATOM 1525 C CA . LEU A 1 201 ? -4.695 -8.296 -5.122 1.00 87.12 201 LEU A CA 1
ATOM 1526 C C . LEU A 1 201 ? -4.688 -6.771 -4.965 1.00 87.12 201 LEU A C 1
ATOM 1528 O O . LEU A 1 201 ? -4.385 -6.277 -3.881 1.00 87.12 201 LEU A O 1
ATOM 1532 N N . THR A 1 202 ? -5.064 -6.032 -6.010 1.00 88.31 202 THR A N 1
ATOM 1533 C CA . THR A 1 202 ? -5.182 -4.572 -5.974 1.00 88.31 202 THR A CA 1
ATOM 1534 C C . THR A 1 202 ? -6.239 -4.125 -4.969 1.00 88.31 202 THR A C 1
ATOM 1536 O O . THR A 1 202 ? -5.960 -3.233 -4.179 1.00 88.31 202 THR A O 1
ATOM 1539 N N . GLY A 1 203 ? -7.399 -4.787 -4.909 1.00 88.44 203 GLY A N 1
ATOM 1540 C CA . GLY A 1 203 ? -8.428 -4.496 -3.907 1.00 88.44 203 GLY A CA 1
ATOM 1541 C C . GLY A 1 203 ? -7.966 -4.772 -2.470 1.00 88.44 203 GLY A C 1
ATOM 1542 O O . GLY A 1 203 ? -8.270 -4.007 -1.562 1.00 88.44 203 GLY A O 1
ATOM 1543 N N . VAL A 1 204 ? -7.168 -5.818 -2.233 1.00 86.50 204 VAL A N 1
ATOM 1544 C CA . VAL A 1 204 ? -6.539 -6.028 -0.914 1.00 86.50 204 VAL A CA 1
ATOM 1545 C C . VAL A 1 204 ? -5.513 -4.931 -0.622 1.00 86.50 204 VAL A C 1
ATOM 1547 O O . VAL A 1 204 ? -5.484 -4.390 0.483 1.00 86.50 204 VAL A O 1
ATOM 1550 N N . MET A 1 205 ? -4.698 -4.566 -1.611 1.00 83.75 205 MET A N 1
ATOM 1551 C CA . MET A 1 205 ? -3.704 -3.498 -1.498 1.00 83.75 205 MET A CA 1
ATOM 1552 C C . MET A 1 205 ? -4.336 -2.115 -1.298 1.00 83.75 205 MET A C 1
ATOM 1554 O O . MET A 1 205 ? -3.740 -1.285 -0.624 1.00 83.75 205 MET A O 1
ATOM 1558 N N . ALA A 1 206 ? -5.551 -1.874 -1.787 1.00 86.62 206 ALA A N 1
ATOM 1559 C CA . ALA A 1 206 ? -6.311 -0.643 -1.569 1.00 86.62 206 ALA A CA 1
ATOM 1560 C C . ALA A 1 206 ? -6.622 -0.366 -0.088 1.00 86.62 206 ALA A C 1
ATOM 1562 O O . ALA A 1 206 ? -6.778 0.785 0.319 1.00 86.62 206 ALA A O 1
ATOM 1563 N N . LEU A 1 207 ? -6.681 -1.412 0.746 1.00 81.88 207 LEU A N 1
ATOM 1564 C CA . LEU A 1 207 ? -6.834 -1.266 2.198 1.00 81.88 207 LEU A CA 1
ATOM 1565 C C . LEU A 1 207 ? -5.576 -0.684 2.859 1.00 81.88 207 LEU A C 1
ATOM 1567 O O . LEU A 1 207 ? -5.648 -0.168 3.976 1.00 81.88 207 LEU A O 1
ATOM 1571 N N . ILE A 1 208 ? -4.426 -0.782 2.190 1.00 79.88 208 ILE A N 1
ATOM 1572 C CA . ILE A 1 208 ? -3.154 -0.238 2.648 1.00 79.88 208 ILE A CA 1
ATOM 1573 C C . ILE A 1 208 ? -2.975 1.146 2.012 1.00 79.88 208 ILE A C 1
ATOM 1575 O O . ILE A 1 208 ? -3.083 1.278 0.790 1.00 79.88 208 ILE A O 1
ATOM 1579 N N . PRO A 1 209 ? -2.650 2.191 2.793 1.00 69.81 209 PRO A N 1
ATOM 1580 C CA . PRO A 1 209 ? -2.347 3.504 2.237 1.00 69.81 209 PRO A CA 1
ATOM 1581 C C . PRO A 1 209 ? -1.258 3.415 1.159 1.00 69.81 209 PRO A C 1
ATOM 1583 O O . PRO A 1 209 ? -0.138 2.988 1.432 1.00 69.81 209 PRO A O 1
ATOM 1586 N N . GLY A 1 210 ? -1.597 3.804 -0.073 1.00 75.81 210 GLY A N 1
ATOM 1587 C CA . GLY A 1 210 ? -0.684 3.761 -1.219 1.00 75.81 210 GLY A CA 1
ATOM 1588 C C . GLY A 1 210 ? -0.545 2.398 -1.909 1.00 75.81 210 GLY A C 1
ATOM 1589 O O . GLY A 1 210 ? 0.145 2.319 -2.923 1.00 75.81 210 GLY A O 1
ATOM 1590 N N . GLY A 1 211 ? -1.217 1.341 -1.442 1.00 82.62 211 GLY A N 1
ATOM 1591 C CA . GLY A 1 211 ? -1.106 0.011 -2.046 1.00 82.62 211 GLY A CA 1
ATOM 1592 C C . GLY A 1 211 ? -1.753 -0.098 -3.433 1.00 82.62 211 GLY A C 1
ATOM 1593 O O . GLY A 1 211 ? -1.156 -0.694 -4.329 1.00 82.62 211 GLY A O 1
ATOM 1594 N N . ALA A 1 212 ? -2.925 0.507 -3.653 1.00 84.94 212 ALA A N 1
ATOM 1595 C CA . ALA A 1 212 ? -3.556 0.542 -4.979 1.00 84.94 212 ALA A CA 1
ATOM 1596 C C . ALA A 1 212 ? -2.684 1.249 -6.046 1.00 84.94 212 ALA A C 1
ATOM 1598 O O . ALA A 1 212 ? -2.418 0.621 -7.076 1.00 84.94 212 ALA A O 1
ATOM 1599 N N . PRO A 1 213 ? -2.131 2.462 -5.791 1.00 85.00 213 PRO A N 1
ATOM 1600 C CA . PRO A 1 213 ? -1.142 3.106 -6.658 1.00 85.00 213 PRO A CA 1
ATOM 1601 C C . PRO A 1 213 ? 0.037 2.218 -7.020 1.00 85.00 213 PRO A C 1
ATOM 1603 O O . PRO A 1 213 ? 0.396 2.103 -8.191 1.00 85.00 213 PRO A O 1
ATOM 1606 N N . LEU A 1 214 ? 0.626 1.563 -6.019 1.00 84.88 214 LEU A N 1
ATOM 1607 C CA . LEU A 1 214 ? 1.750 0.660 -6.234 1.00 84.88 214 LEU A CA 1
ATOM 1608 C C . LEU A 1 214 ? 1.352 -0.508 -7.138 1.00 84.88 214 LEU A C 1
ATOM 1610 O O . LEU A 1 214 ? 2.082 -0.827 -8.072 1.00 84.88 214 LEU A O 1
ATOM 1614 N N . SER A 1 215 ? 0.184 -1.109 -6.902 1.00 87.81 215 SER A N 1
ATOM 1615 C CA . SER A 1 215 ? -0.279 -2.280 -7.643 1.00 87.81 215 SER A CA 1
ATOM 1616 C C . SER A 1 215 ? -0.499 -1.988 -9.129 1.00 87.81 215 SER A C 1
ATOM 1618 O O . SER A 1 215 ? 0.113 -2.664 -9.958 1.00 87.81 215 SER A O 1
ATOM 1620 N N . PHE A 1 216 ? -1.300 -0.976 -9.490 1.00 88.62 216 PHE A N 1
ATOM 1621 C CA . PHE A 1 216 ? -1.549 -0.696 -10.910 1.00 88.62 216 PHE A CA 1
ATOM 1622 C C . PHE A 1 216 ? -0.300 -0.156 -11.614 1.00 88.62 216 PHE A C 1
ATOM 1624 O O . PHE A 1 216 ? -0.110 -0.424 -12.800 1.00 88.62 216 PHE A O 1
ATOM 1631 N N . THR A 1 217 ? 0.577 0.562 -10.900 1.00 88.19 217 THR A N 1
ATOM 1632 C CA . THR A 1 217 ? 1.849 1.047 -11.457 1.00 88.19 217 THR A CA 1
ATOM 1633 C C . THR A 1 217 ? 2.758 -0.122 -11.819 1.00 88.19 217 THR A C 1
ATOM 1635 O O . THR A 1 217 ? 3.276 -0.166 -12.933 1.00 88.19 217 THR A O 1
ATOM 1638 N N . LEU A 1 218 ? 2.898 -1.108 -10.927 1.00 85.75 218 LEU A N 1
ATOM 1639 C CA . LEU A 1 218 ? 3.709 -2.299 -11.185 1.00 85.75 218 LEU A CA 1
ATOM 1640 C C . LEU A 1 218 ? 3.181 -3.091 -12.389 1.00 85.75 218 LEU A C 1
ATOM 1642 O O . LEU A 1 218 ? 3.955 -3.489 -13.257 1.00 85.75 218 LEU A O 1
ATOM 1646 N N . VAL A 1 219 ? 1.857 -3.267 -12.478 1.00 87.62 219 VAL A N 1
ATOM 1647 C CA . VAL A 1 219 ? 1.213 -3.961 -13.607 1.00 87.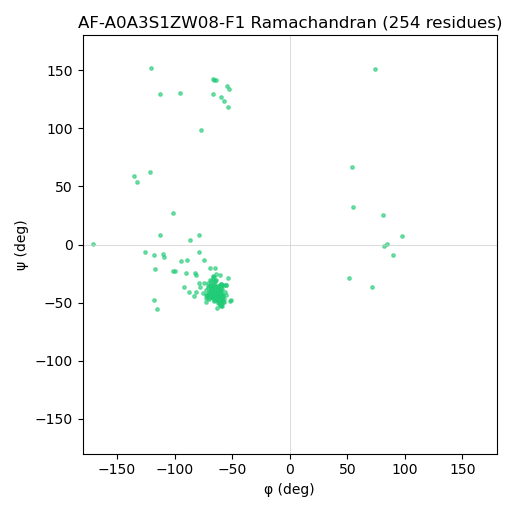62 219 VAL A CA 1
ATOM 1648 C C . VAL A 1 219 ? 1.382 -3.179 -14.915 1.00 87.62 219 VAL A C 1
ATOM 1650 O O . VAL A 1 219 ? 1.639 -3.772 -15.962 1.00 87.62 219 VAL A O 1
ATOM 1653 N N . SER A 1 220 ? 1.302 -1.849 -14.863 1.00 87.38 220 SER A N 1
ATOM 1654 C CA . SER A 1 220 ? 1.510 -0.981 -16.028 1.00 87.38 220 SER A CA 1
ATOM 1655 C C . SER A 1 220 ? 2.943 -1.068 -16.558 1.00 87.38 220 SER A C 1
ATOM 1657 O O . SER A 1 220 ? 3.147 -1.193 -17.766 1.00 87.38 220 SER A O 1
ATOM 1659 N N . ILE A 1 221 ? 3.935 -1.067 -15.658 1.00 85.06 221 ILE A N 1
ATOM 1660 C CA . ILE A 1 221 ? 5.351 -1.268 -16.002 1.00 85.06 221 ILE A CA 1
ATOM 1661 C C . ILE A 1 221 ? 5.556 -2.657 -16.609 1.00 85.06 221 ILE A C 1
ATOM 1663 O O . ILE A 1 221 ? 6.204 -2.781 -17.647 1.00 85.06 221 ILE A O 1
ATOM 1667 N N . TYR A 1 222 ? 4.964 -3.693 -16.008 1.00 85.56 222 TYR A N 1
ATOM 1668 C CA . TYR A 1 222 ? 5.035 -5.058 -16.524 1.00 85.56 222 TYR A CA 1
ATOM 1669 C C . TYR A 1 222 ? 4.495 -5.164 -17.959 1.00 85.56 222 TYR A C 1
ATOM 1671 O O . TYR A 1 222 ? 5.145 -5.767 -18.813 1.00 85.56 222 TYR A O 1
ATOM 1679 N N . LEU A 1 223 ? 3.355 -4.535 -18.267 1.00 84.25 223 LEU A N 1
ATOM 1680 C CA . LEU A 1 223 ? 2.803 -4.529 -19.626 1.00 84.25 223 LEU A CA 1
ATOM 1681 C C . LEU A 1 223 ? 3.687 -3.798 -20.633 1.00 84.25 223 LEU A C 1
ATOM 1683 O O . LEU A 1 223 ? 3.821 -4.238 -21.781 1.00 84.25 223 LEU A O 1
ATOM 1687 N N . ALA A 1 224 ? 4.267 -2.676 -20.206 1.00 82.62 224 ALA A N 1
ATOM 1688 C CA . ALA A 1 224 ? 5.165 -1.898 -21.040 1.00 82.62 224 ALA A CA 1
ATOM 1689 C C . ALA A 1 224 ? 6.438 -2.688 -21.367 1.00 82.62 224 ALA A C 1
ATOM 1691 O O . ALA A 1 224 ? 6.846 -2.728 -22.527 1.00 82.62 224 ALA A O 1
ATOM 1692 N N . ALA A 1 225 ? 7.000 -3.388 -20.377 1.00 78.38 225 ALA A N 1
ATOM 1693 C CA . ALA A 1 225 ? 8.151 -4.269 -20.551 1.00 78.38 225 ALA A CA 1
ATOM 1694 C C . ALA A 1 225 ? 7.829 -5.523 -21.386 1.00 78.38 225 ALA A C 1
ATOM 1696 O O . ALA A 1 225 ? 8.682 -6.006 -22.124 1.00 78.38 225 ALA A O 1
ATOM 1697 N N . SER A 1 226 ? 6.591 -6.023 -21.324 1.00 77.50 226 SER A N 1
ATOM 1698 C CA . SER A 1 226 ? 6.145 -7.230 -22.042 1.00 77.50 226 SER A CA 1
ATOM 1699 C C . SER A 1 226 ? 5.832 -7.003 -23.531 1.00 77.50 226 SER A C 1
ATOM 1701 O O . SER A 1 226 ? 5.303 -7.894 -24.190 1.00 77.50 226 SER A O 1
ATOM 1703 N N . GLY A 1 227 ? 6.145 -5.823 -24.082 1.00 75.62 227 GLY A N 1
ATOM 1704 C CA . GLY A 1 227 ? 5.975 -5.508 -25.507 1.00 75.62 227 GLY A CA 1
ATOM 1705 C C . GLY A 1 227 ? 4.690 -4.751 -25.860 1.00 75.62 227 GLY A C 1
ATOM 1706 O O . GLY A 1 227 ? 4.424 -4.525 -27.038 1.00 75.62 227 GLY A O 1
ATOM 1707 N N . SER A 1 228 ? 3.909 -4.311 -24.865 1.00 81.69 228 SER A N 1
ATOM 1708 C CA . SER A 1 228 ? 2.665 -3.545 -25.061 1.00 81.69 228 SER A CA 1
ATOM 1709 C C . SER A 1 228 ? 2.698 -2.164 -24.372 1.00 81.69 228 SER A C 1
ATOM 1711 O O . SER A 1 228 ? 1.886 -1.876 -23.489 1.00 81.69 228 SER A O 1
ATOM 1713 N N . PRO A 1 229 ? 3.615 -1.256 -24.768 1.00 82.12 229 PRO A N 1
ATOM 1714 C CA . PRO A 1 229 ? 3.817 0.032 -24.092 1.00 82.12 229 PRO A CA 1
ATOM 1715 C C . PRO A 1 229 ? 2.571 0.923 -24.087 1.00 82.12 229 PRO A C 1
ATOM 1717 O O . PRO A 1 229 ? 2.301 1.589 -23.092 1.00 82.12 229 PRO A O 1
ATOM 1720 N N . MET A 1 230 ? 1.770 0.893 -25.157 1.00 85.62 230 MET A N 1
ATOM 1721 C CA . MET A 1 230 ? 0.532 1.675 -25.235 1.00 85.62 230 MET A CA 1
ATOM 1722 C C . MET A 1 230 ? -0.512 1.207 -24.212 1.00 85.62 230 MET A C 1
ATOM 1724 O O . MET A 1 230 ? -1.157 2.030 -23.569 1.00 85.62 230 MET A O 1
ATOM 1728 N N . ALA A 1 231 ? -0.655 -0.108 -24.029 1.00 85.81 231 ALA A N 1
ATOM 1729 C CA . ALA A 1 231 ? -1.593 -0.676 -23.066 1.00 85.81 231 ALA A CA 1
ATOM 1730 C C . ALA A 1 231 ? -1.126 -0.441 -21.619 1.00 85.81 231 ALA A C 1
ATOM 1732 O O . ALA A 1 231 ? -1.941 -0.088 -20.770 1.00 85.81 231 ALA A O 1
ATOM 1733 N N . GLY A 1 232 ? 0.185 -0.521 -21.354 1.00 87.06 232 GLY A N 1
ATOM 1734 C CA . GLY A 1 232 ? 0.762 -0.136 -20.061 1.00 87.06 232 GLY A CA 1
ATOM 1735 C C . GLY A 1 232 ? 0.536 1.344 -19.723 1.00 87.06 232 GLY A C 1
ATOM 1736 O O . GLY A 1 232 ? 0.099 1.668 -18.622 1.00 87.06 232 GLY A O 1
ATOM 1737 N N . LEU A 1 233 ? 0.757 2.251 -20.680 1.00 89.19 233 LEU A N 1
ATOM 1738 C CA . LEU A 1 233 ? 0.545 3.689 -20.479 1.00 89.19 233 LEU A CA 1
ATOM 1739 C C . LEU A 1 233 ? -0.941 4.040 -20.303 1.00 89.19 233 LEU A C 1
ATOM 1741 O O . LEU A 1 233 ? -1.287 4.828 -19.424 1.00 89.19 233 LEU A O 1
ATOM 1745 N N . ALA A 1 234 ? -1.826 3.422 -21.089 1.00 89.56 234 ALA A N 1
ATOM 1746 C CA . ALA A 1 234 ? -3.270 3.585 -20.944 1.00 89.56 234 ALA A CA 1
ATOM 1747 C C . ALA A 1 234 ? -3.767 3.095 -19.574 1.00 89.56 234 ALA A C 1
ATOM 1749 O O . ALA A 1 234 ? -4.560 3.784 -18.933 1.00 89.56 234 ALA A O 1
ATOM 1750 N N . LEU A 1 235 ? -3.263 1.951 -19.098 1.00 92.00 235 LEU A N 1
ATOM 1751 C CA . LEU A 1 235 ? -3.596 1.408 -17.782 1.00 92.00 235 LEU A CA 1
ATOM 1752 C C . LEU A 1 235 ? -3.120 2.324 -16.646 1.00 92.00 235 LEU A C 1
ATOM 1754 O O . LEU A 1 235 ? -3.875 2.573 -15.708 1.00 92.00 235 LEU A O 1
ATOM 1758 N N . PHE A 1 236 ? -1.907 2.872 -16.750 1.00 91.50 236 PHE A N 1
ATOM 1759 C CA . PHE A 1 236 ? -1.366 3.802 -15.759 1.00 91.50 236 PHE A CA 1
ATOM 1760 C C . PHE A 1 236 ? -2.185 5.095 -15.671 1.00 91.50 236 PHE A C 1
ATOM 1762 O O . PHE A 1 236 ? -2.497 5.566 -14.574 1.00 91.50 236 PHE A O 1
ATOM 1769 N N . LEU A 1 237 ? -2.563 5.662 -16.822 1.00 92.19 237 LEU A N 1
ATOM 1770 C CA . LEU A 1 237 ? -3.417 6.849 -16.882 1.00 92.19 237 LEU A CA 1
ATOM 1771 C C . LEU A 1 237 ? -4.812 6.557 -16.328 1.00 92.19 237 LEU A C 1
ATOM 1773 O O . LEU A 1 237 ? -5.324 7.345 -15.535 1.00 92.19 237 LEU A O 1
ATOM 1777 N N . TRP A 1 238 ? -5.400 5.416 -16.696 1.00 92.38 238 TRP A N 1
ATOM 1778 C CA . TRP A 1 238 ? -6.696 4.985 -16.179 1.00 92.38 238 TRP A CA 1
ATOM 1779 C C . TRP A 1 238 ? -6.676 4.840 -14.656 1.00 92.38 238 TRP A C 1
ATOM 1781 O O . TRP A 1 238 ? -7.486 5.473 -13.984 1.00 92.38 238 TRP A O 1
ATOM 1791 N N . GLY A 1 239 ? -5.721 4.079 -14.111 1.00 89.94 239 GLY A N 1
ATOM 1792 C CA . GLY A 1 239 ? -5.590 3.880 -12.666 1.00 89.94 239 GLY A CA 1
ATOM 1793 C C . GLY A 1 239 ? -5.325 5.183 -11.913 1.00 89.94 239 GLY A C 1
ATOM 1794 O O . GLY A 1 239 ? -5.887 5.411 -10.848 1.00 89.94 239 GLY A O 1
ATOM 1795 N N . SER A 1 240 ? -4.552 6.104 -12.496 1.00 89.88 240 SER A N 1
ATOM 1796 C CA . SER A 1 240 ? -4.311 7.424 -11.897 1.00 89.88 240 SER A CA 1
ATOM 1797 C C . SER A 1 240 ? -5.576 8.292 -11.846 1.00 89.88 240 SER A C 1
ATOM 1799 O O . SER A 1 240 ? -5.839 8.950 -10.837 1.00 89.88 240 SER A O 1
ATOM 1801 N N . VAL A 1 241 ? -6.368 8.305 -12.924 1.00 90.75 241 VAL A N 1
ATOM 1802 C CA . VAL A 1 241 ? -7.636 9.053 -12.990 1.00 90.75 241 VAL A CA 1
ATOM 1803 C C . VAL A 1 241 ? -8.670 8.453 -12.044 1.00 90.75 241 VAL A C 1
ATOM 1805 O O . VAL A 1 241 ? -9.324 9.186 -11.304 1.00 90.75 241 VAL A O 1
ATOM 1808 N N . GLU A 1 242 ? -8.803 7.130 -12.044 1.00 90.38 242 GLU A N 1
ATOM 1809 C CA . GLU A 1 242 ? -9.709 6.409 -11.157 1.00 90.38 242 GLU A CA 1
ATOM 1810 C C . GLU A 1 242 ? -9.369 6.675 -9.686 1.00 90.38 242 GLU A C 1
ATOM 1812 O O . GLU A 1 242 ? -10.237 7.142 -8.947 1.00 90.38 242 GLU A O 1
ATOM 1817 N N . LEU A 1 243 ? -8.106 6.500 -9.284 1.00 87.00 243 LEU A N 1
ATOM 1818 C CA . LEU A 1 243 ? -7.648 6.787 -7.924 1.00 87.00 243 LEU A CA 1
ATOM 1819 C C . LEU A 1 243 ? -7.964 8.230 -7.512 1.00 87.00 243 LEU A C 1
ATOM 1821 O O . LEU A 1 243 ? -8.466 8.479 -6.416 1.00 87.00 243 LEU A O 1
ATOM 1825 N N . PHE A 1 244 ? -7.729 9.197 -8.402 1.00 86.56 244 PHE A N 1
ATOM 1826 C CA . PHE A 1 244 ? -8.047 10.596 -8.130 1.00 86.56 244 PHE A CA 1
ATOM 1827 C C . PHE A 1 244 ? -9.546 10.814 -7.889 1.00 86.56 244 PHE A C 1
ATOM 1829 O O . PHE A 1 244 ? -9.920 11.556 -6.977 1.00 86.56 244 PHE A O 1
ATOM 1836 N N . ILE A 1 245 ? -10.411 10.169 -8.678 1.00 86.38 245 ILE A N 1
ATOM 1837 C CA . ILE A 1 245 ? -11.867 10.232 -8.505 1.00 86.38 245 ILE A CA 1
ATOM 1838 C C . ILE A 1 245 ? -12.273 9.573 -7.184 1.00 86.38 245 ILE A C 1
ATOM 1840 O O . ILE A 1 245 ? -13.064 10.147 -6.431 1.00 86.38 245 ILE A O 1
ATOM 1844 N N . VAL A 1 246 ? -11.735 8.401 -6.863 1.00 83.44 246 VAL A N 1
ATOM 1845 C CA . VAL A 1 246 ? -12.056 7.684 -5.625 1.00 83.44 246 VAL A CA 1
ATOM 1846 C C . VAL A 1 246 ? -11.660 8.511 -4.399 1.00 83.44 246 VAL A C 1
ATOM 1848 O O . VAL A 1 246 ? -12.498 8.760 -3.523 1.00 83.44 246 VAL A O 1
ATOM 1851 N N . ASP A 1 247 ? -10.434 9.030 -4.381 1.00 80.75 247 ASP A N 1
ATOM 1852 C CA . ASP A 1 247 ? -9.897 9.818 -3.272 1.00 80.75 247 ASP A CA 1
ATOM 1853 C C . ASP A 1 247 ? -10.632 11.150 -3.086 1.00 80.75 247 ASP A C 1
ATOM 1855 O O . ASP A 1 247 ? -10.897 11.559 -1.953 1.00 80.75 247 ASP A O 1
ATOM 1859 N N . LYS A 1 248 ? -10.996 11.830 -4.181 1.00 82.12 248 LYS A N 1
ATOM 1860 C CA . LYS A 1 248 ? -11.679 13.134 -4.124 1.00 82.12 248 LYS A CA 1
ATOM 1861 C C . LYS A 1 248 ? -13.184 13.029 -3.890 1.00 82.12 248 LYS A C 1
ATOM 1863 O O . LYS A 1 248 ? -13.763 13.979 -3.369 1.00 82.12 248 LYS A O 1
ATOM 1868 N N . THR A 1 249 ? -13.827 11.923 -4.271 1.00 75.94 249 THR A N 1
ATOM 1869 C CA . THR A 1 249 ? -15.300 11.850 -4.330 1.00 75.94 249 THR A CA 1
ATOM 1870 C C . THR A 1 249 ? -15.891 10.812 -3.388 1.00 75.94 249 THR A C 1
ATOM 1872 O O . THR A 1 249 ? -16.842 11.120 -2.668 1.00 75.94 249 THR A O 1
ATOM 1875 N N . LEU A 1 250 ? -15.357 9.587 -3.386 1.00 73.88 250 LEU A N 1
ATOM 1876 C CA . LEU A 1 250 ? -15.915 8.486 -2.598 1.00 73.88 250 LEU A CA 1
ATOM 1877 C C . LEU A 1 250 ? -15.429 8.523 -1.154 1.00 73.88 250 LEU A C 1
ATOM 1879 O O . LEU A 1 250 ? -16.241 8.392 -0.238 1.00 73.88 250 LEU A O 1
ATOM 1883 N N . ARG A 1 251 ? -14.129 8.757 -0.937 1.00 75.19 251 ARG A N 1
ATOM 1884 C CA . ARG A 1 251 ? -13.555 8.760 0.413 1.00 75.19 251 ARG A CA 1
ATOM 1885 C C . ARG A 1 251 ? -14.226 9.797 1.333 1.00 75.19 251 ARG A C 1
ATOM 1887 O O . ARG A 1 251 ? -14.657 9.395 2.409 1.00 75.19 251 ARG A O 1
ATOM 1894 N N . PRO A 1 252 ? -14.458 11.064 0.930 1.00 73.25 252 PRO A N 1
ATOM 1895 C CA . PRO A 1 252 ? -15.130 12.041 1.792 1.00 73.25 252 PRO A CA 1
ATOM 1896 C C . PRO A 1 252 ? -16.601 11.716 2.079 1.00 73.25 252 PRO A C 1
ATOM 1898 O O . PRO A 1 252 ? -17.091 12.057 3.145 1.00 73.25 252 PRO A O 1
ATOM 1901 N N . LYS A 1 253 ? -17.310 11.064 1.146 1.00 71.38 253 LYS A N 1
ATOM 1902 C CA . LYS A 1 253 ? -18.745 10.750 1.288 1.00 71.38 253 LYS A CA 1
ATOM 1903 C C . LYS A 1 253 ? -19.029 9.490 2.104 1.00 71.38 253 LYS A C 1
ATOM 1905 O O . LYS A 1 253 ? -20.136 9.334 2.602 1.00 71.38 253 LYS A O 1
ATOM 1910 N N . LEU A 1 254 ? -18.072 8.564 2.163 1.00 64.94 254 LEU A N 1
ATOM 1911 C CA . LEU A 1 254 ? -18.219 7.279 2.856 1.00 64.94 254 LEU A CA 1
ATOM 1912 C C . LEU A 1 254 ? -17.526 7.259 4.224 1.00 64.94 254 LEU A C 1
ATOM 1914 O O . LEU A 1 254 ? -17.867 6.435 5.071 1.00 64.94 254 LEU A O 1
ATOM 1918 N N . VAL A 1 255 ? -16.541 8.137 4.430 1.00 59.16 255 VAL A N 1
ATOM 1919 C CA . VAL A 1 255 ? -15.719 8.201 5.650 1.00 59.16 255 VAL A CA 1
ATOM 1920 C C . VAL A 1 255 ? -16.021 9.452 6.498 1.00 59.16 255 VAL A C 1
ATOM 1922 O O . VAL A 1 255 ? -15.534 9.538 7.625 1.00 59.16 255 VAL A O 1
ATOM 1925 N N . GLY A 1 256 ? -16.830 10.392 5.991 1.00 50.94 256 GLY A N 1
ATOM 1926 C CA . GLY A 1 256 ? -17.186 11.665 6.636 1.00 50.94 256 GLY A CA 1
ATOM 1927 C C . GLY A 1 256 ? -18.658 11.784 6.995 1.00 50.94 256 GLY A C 1
ATOM 1928 O O . GLY A 1 256 ? -19.496 11.340 6.181 1.00 50.94 256 GLY A O 1
#

Radius of gyration: 25.06 Å; Cα contacts (8 Å, |Δi|>4): 198; chains: 1; bounding box: 58×36×68 Å

Solvent-accessible surface area (backbone atoms only — not comparable to full-atom values): 13231 Å² total; per-residue (Å²): 108,68,72,60,42,25,62,73,49,76,64,41,42,65,61,35,29,50,52,55,49,52,49,46,42,62,73,48,50,48,56,52,52,50,52,50,51,50,53,53,50,50,51,50,50,53,51,50,50,48,54,51,31,23,63,68,22,38,80,68,56,67,74,53,48,68,35,84,100,50,5,67,63,51,35,52,54,36,42,71,44,31,43,40,60,44,24,52,58,50,49,50,46,67,75,44,71,85,39,76,65,54,58,56,47,48,55,50,50,52,54,55,46,52,54,51,49,53,52,47,50,50,53,50,51,53,52,50,39,50,46,60,49,42,34,71,62,52,49,55,51,51,47,57,52,35,45,72,76,35,64,93,52,30,72,59,48,71,54,47,53,60,51,50,52,52,40,31,54,51,30,49,51,54,49,14,53,49,50,11,51,56,49,15,50,50,30,47,76,55,65,46,88,60,22,66,63,52,10,51,49,27,16,61,26,44,72,40,93,67,29,35,63,52,41,49,46,54,52,16,52,50,34,32,74,72,76,37,48,68,43,10,52,52,46,36,53,48,50,52,53,49,50,51,48,42,62,71,54,50,48,58,67,43,56,97

pLDDT: mean 75.83, std 9.7, range [50.94, 92.38]

Foldseek 3Di:
DLVVLCVVVVNQLLVSLVVVLVVCCVLPVVVVVVVVVVVVVVVVVVVVVLQVLLAQFDQDDPVLCPDPPCSVVSNVVRCVQRVDRRSSVVVCCVVVVPPPVVVVVVVVVVVVVVVVVVVVVVVVSVVSSCCSRCVVVVLVVVLVVCCVVPVPCSVVCSVVVVVLVVLLVVLLLVLLLVQLVQLLVLCVVLVHPPSNVLSVQLSSLSSPVCRNLVSQLVSLVVCCVVVNNVSSVVSNVSSVVVVVCCVVPSNVVRND

Mean predicted aligned error: 13.41 Å

Secondary structure (DSSP, 8-state):
-HHHHHHHTTT-HHHHHHHHHHHHIIIIIHHHHHHHHHHHHHHHHHHHHHHHHHHH--PPPHHHHT-TTTHHHHHHHHHHHHSSTTHHHHHHHHHHTT-HHHHHHHHHHHHHHHHHHHHHHHHHHHHHHHHHHHHHHHHHHHHHHHHHH-TTTHHHHHHHHHHHHHHHHHHHHHHHHHHHHHHHHHHHHHT-SSHHHHHHHHHHHHTSTTHHHHHHHHHHHHHHHTT-HHHHHHHHHHHHHHHHHIIIIIHHHHH-